Protein 3HOI (pdb70)

Secondary structure (DSSP, 8-state):
---SEEEPPPP---S----HHHH--------SSPPPHHHHHHHHHHHH-EEETTTTEESS-------EEEEEEETTEEEEEETTTTEEEEEEES--HHHHHTT-GGGGGSSEEEEEEE-GGGTS-TT-HHHH----HHHHHHHHHHHHHHHTEEE------HHHHHHHHT--TT---EEEEE--

CATH classification: 3.40.109.10

Nearest PDB structures (foldseek):
  3hoi-assembly1_A-2  TM=9.989E-01  e=9.980E-34  Bacteroides fragilis NCTC 9343
  8cqs-assembly1_A  TM=9.884E-01  e=1.775E-28  Bacteroides thetaiotaomicron
  3hj9-assembly1_B  TM=9.234E-01  e=5.472E-17  Cupriavidus pinatubonensis JMP134
  7ly5-assembly1_B-2  TM=7.329E-01  e=4.120E-08  Thermoactinomyces vulgaris
  4eo3-assembly1_B  TM=7.570E-01  e=9.649E-07  Thermotoga maritima

InterPro domains:
  IPR000415 Nitroreductase-like [G3DSA:3.40.109.10] (19-210)
  IPR000415 Nitroreductase-like [SSF55469] (38-210)
  IPR029479 Nitroreductase [PF00881] (42-209)
  IPR052544 Bacteriocin Processing Enzyme [PTHR43745] (22-208)

Sequence (184 aa):
GAERRTIQLLPKKPDDNNRAGLLLKALSERHSTREYASKALSNTDLSDLLWAANGINRSSEGKRTAPSANRQDIDIYVVLPQGTYLYDAKGHHKLNLISSEGDHRSSAVAGGQAFVNNAPVSLVLVSDDLSSKLGDAKSNHVQLLGADAGIVSQNISLFCSAARRLATVPRASDLVRLLKKAALKLKDTQPNHPVGYFKK

Foldseek 3Di:
DDDQKAQADDADVDDFDLCLVVQQDADLAFDQDDDDSNLVLNLVQLLWAQPDVVVSHTNQPDCSLSFKWKWKFAQQAIWTQDRNRSMTGGQGGGGLQCLVCPPNPSSVSFRMKIKIKGQLVSQPPLVDPVSVVSCSSVRSVVSNSSSCSRVQKHKHDDDHNVVSVCVRRVDDPSMTTIRIHHDD

Radius of gyration: 15.46 Å; Cα contacts (8 Å, |Δi|>4): 427; chains: 1; bounding box: 36×35×36 Å

B-factor: mean 25.52, std 10.0, range [10.95, 84.0]

Organism: Bacteroides fragilis (strain ATCC 25285 / DSM 2151 / CCUG 4856 / JCM 11019 / LMG 10263 / NCTC 9343 / Onslow / VPI 2553 / EN-2) (NCBI:txid272559)

Structure (mmCIF, N/CA/C/O backbone):
data_3HOI
#
_entry.id   3HOI
#
_cell.length_a   48.873
_cell.length_b   48.873
_cell.length_c   295.194
_cell.angle_alpha   90.000
_cell.angle_beta   90.000
_cell.angle_gamma   120.000
#
_symmetry.space_group_name_H-M   'P 61 2 2'
#
loop_
_entity.id
_entity.type
_entity.pdbx_description
1 polymer 'FMN-dependent nitroreductase BF3017'
2 non-polymer 'FLAVIN MONONUCLEOTIDE'
3 non-polymer 'UNKNOWN LIGAND'
4 non-polymer 'SULFATE ION'
5 non-polymer 'CITRATE ANION'
6 non-polymer DI(HYDROXYETHYL)ETHER
7 water water
#
loop_
_atom_site.group_PDB
_atom_site.id
_atom_site.type_symbol
_atom_site.label_atom_id
_atom_site.label_alt_id
_atom_site.label_comp_id
_atom_site.label_asym_id
_atom_site.label_entity_id
_atom_site.label_seq_id
_atom_site.pdbx_PDB_ins_code
_atom_site.Cartn_x
_atom_site.Cartn_y
_atom_site.Cartn_z
_atom_site.occupancy
_atom_site.B_iso_or_equiv
_atom_site.auth_seq_id
_atom_site.auth_comp_id
_atom_site.auth_asym_id
_atom_site.auth_atom_id
_atom_site.pdbx_PDB_model_num
ATOM 1 N N . GLY A 1 1 ? -9.983 27.279 7.175 1.00 24.79 0 GLY A N 1
ATOM 2 C CA . GLY A 1 1 ? -11.091 26.819 6.280 1.00 22.92 0 GLY A CA 1
ATOM 3 C C . GLY A 1 1 ? -10.539 26.327 4.947 1.00 23.38 0 GLY A C 1
ATOM 4 O O . GLY A 1 1 ? -9.334 26.191 4.803 1.00 21.70 0 GLY A O 1
ATOM 5 N N . ALA A 1 2 ? -11.415 26.167 3.963 1.00 20.16 20 ALA A N 1
ATOM 6 C CA . ALA A 1 2 ? -11.077 25.617 2.672 1.00 19.07 20 ALA A CA 1
ATOM 7 C C . ALA A 1 2 ? -10.128 26.546 1.911 1.00 18.75 20 ALA A C 1
ATOM 8 O O . ALA A 1 2 ? -10.319 27.749 1.872 1.00 20.11 20 ALA A O 1
ATOM 10 N N . GLU A 1 3 ? -9.104 25.963 1.260 1.00 19.94 21 GLU A N 1
ATOM 11 C CA . GLU A 1 3 ? -8.254 26.705 0.314 1.00 21.52 21 GLU A CA 1
ATOM 12 C C . GLU A 1 3 ? -9.091 27.405 -0.727 1.00 20.10 21 GLU A C 1
ATOM 13 O O . GLU A 1 3 ? -10.015 26.804 -1.285 1.00 18.33 21 GLU A O 1
ATOM 19 N N A ARG A 1 4 ? -8.764 28.651 -1.035 0.50 19.82 22 ARG A N 1
ATOM 20 N N B ARG A 1 4 ? -8.796 28.670 -1.017 0.50 20.55 22 ARG A N 1
ATOM 21 C CA A ARG A 1 4 ? -9.516 29.352 -2.063 0.50 21.48 22 ARG A CA 1
ATOM 22 C CA B ARG A 1 4 ? -9.517 29.359 -2.097 0.50 23.16 22 ARG A CA 1
ATOM 23 C C A ARG A 1 4 ? -9.124 28.882 -3.478 0.50 20.51 22 ARG A C 1
ATOM 24 C C B ARG A 1 4 ? -9.176 28.767 -3.461 0.50 21.06 22 ARG A C 1
ATOM 25 O O A ARG A 1 4 ? -9.858 29.112 -4.415 0.50 21.49 22 ARG A O 1
ATOM 26 O O B ARG A 1 4 ? -9.996 28.806 -4.355 0.50 22.05 22 ARG A O 1
ATOM 41 N N . THR A 1 5 ? -7.956 28.264 -3.616 1.00 21.03 23 THR A N 1
ATOM 42 C CA . THR A 1 5 ? -7.554 27.638 -4.876 1.00 19.23 23 THR A CA 1
ATOM 43 C C . THR A 1 5 ? -6.798 26.368 -4.572 1.00 18.88 23 THR A C 1
ATOM 44 O O . THR A 1 5 ? -5.817 26.408 -3.850 1.00 21.84 23 THR A O 1
ATOM 48 N N . ILE A 1 6 ? -7.239 25.263 -5.123 1.00 20.81 24 ILE A N 1
ATOM 49 C CA . ILE A 1 6 ? -6.488 24.040 -5.126 1.00 18.84 24 ILE A CA 1
ATOM 50 C C . ILE A 1 6 ? -5.740 23.975 -6.448 1.00 19.14 24 ILE A C 1
ATOM 51 O O . ILE A 1 6 ? -6.357 23.965 -7.517 1.00 21.98 24 ILE A O 1
ATOM 56 N N . GLN A 1 7 ? -4.428 24.008 -6.373 1.00 20.82 25 GLN A N 1
ATOM 57 C CA . GLN A 1 7 ? -3.572 23.842 -7.534 1.00 19.13 25 GLN A CA 1
ATOM 58 C C . GLN A 1 7 ? -3.369 22.364 -7.765 1.00 21.04 25 GLN A C 1
ATOM 59 O O . GLN A 1 7 ? -2.822 21.666 -6.926 1.00 24.92 25 GLN A O 1
ATOM 65 N N A LEU A 1 8 ? -3.803 21.864 -8.900 0.50 22.02 26 LEU A N 1
ATOM 66 N N B LEU A 1 8 ? -3.765 21.918 -8.946 0.50 22.05 26 LEU A N 1
ATOM 67 C CA A LEU A 1 8 ? -3.658 20.457 -9.158 0.50 22.78 26 LEU A CA 1
ATOM 68 C CA B LEU A 1 8 ? -3.689 20.530 -9.336 0.50 22.97 26 LEU A CA 1
ATOM 69 C C A LEU A 1 8 ? -2.406 20.266 -9.983 0.50 23.63 26 LEU A C 1
ATOM 70 C C B LEU A 1 8 ? -2.352 20.298 -9.998 0.50 23.67 26 LEU A C 1
ATOM 71 O O A LEU A 1 8 ? -1.956 21.196 -10.671 0.50 24.02 26 LEU A O 1
ATOM 72 O O B LEU A 1 8 ? -1.794 21.232 -10.593 0.50 23.67 26 LEU A O 1
ATOM 81 N N . PRO A 1 9 ? -1.833 19.055 -9.934 1.00 23.74 27 PRO A N 1
ATOM 82 C CA . PRO A 1 9 ? -0.650 18.780 -10.721 1.00 20.72 27 PRO A CA 1
ATOM 83 C C . PRO A 1 9 ? -0.973 18.784 -12.212 1.00 21.35 27 PRO A C 1
ATOM 84 O O . PRO A 1 9 ? -2.123 18.691 -12.601 1.00 22.89 27 PRO A O 1
ATOM 88 N N A LYS A 1 10 ? 0.044 18.939 -13.037 0.50 20.91 28 LYS A N 1
ATOM 89 N N B LYS A 1 10 ? 0.059 18.907 -13.027 0.50 21.55 28 LYS A N 1
ATOM 90 C CA A LYS A 1 10 ? -0.155 18.895 -14.484 0.50 23.86 28 LYS A CA 1
ATOM 91 C CA B LYS A 1 10 ? -0.068 18.843 -14.489 0.50 25.05 28 LYS A CA 1
ATOM 92 C C A LYS A 1 10 ? -0.693 17.520 -14.858 0.50 22.88 28 LYS A C 1
ATOM 93 C C B LYS A 1 10 ? -0.679 17.488 -14.863 0.50 23.70 28 LYS A C 1
ATOM 94 O O A LYS A 1 10 ? -0.202 16.516 -14.374 0.50 22.73 28 LYS A O 1
ATOM 95 O O B LYS A 1 10 ? -0.228 16.466 -14.376 0.50 23.74 28 LYS A O 1
ATOM 100 N N . PRO A 1 11 ? -1.734 17.472 -15.689 1.00 26.07 29 PRO A N 1
ATOM 101 C CA . PRO A 1 11 ? -2.299 16.182 -16.037 1.00 25.59 29 PRO A CA 1
ATOM 102 C C . PRO A 1 11 ? -1.322 15.378 -16.861 1.00 24.48 29 PRO A C 1
ATOM 103 O O . PRO A 1 11 ? -0.529 15.949 -17.611 1.00 28.59 29 PRO A O 1
ATOM 107 N N A ASP A 1 12 ? -1.297 14.063 -16.661 0.50 23.55 30 ASP A N 1
ATOM 108 N N B ASP A 1 12 ? -1.343 14.063 -16.663 0.5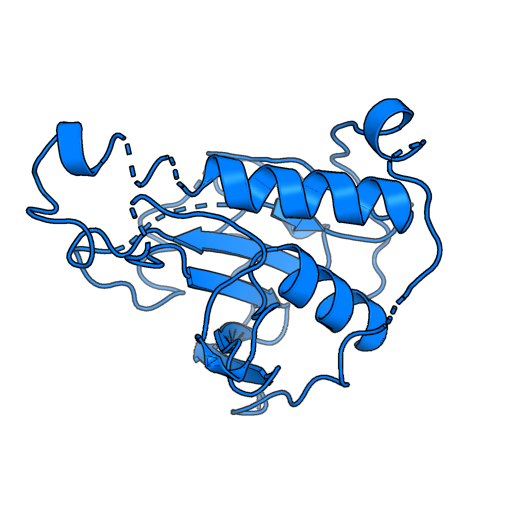0 22.33 30 ASP A N 1
ATOM 109 C CA A ASP A 1 12 ? -0.393 13.180 -17.389 0.50 24.11 30 ASP A CA 1
ATOM 110 C CA B ASP A 1 12 ? -0.440 13.076 -17.257 0.50 21.60 30 ASP A CA 1
ATOM 111 C C A ASP A 1 12 ? -1.078 12.664 -18.640 0.50 27.18 30 ASP A C 1
ATOM 112 C C B ASP A 1 12 ? -1.002 12.709 -18.635 0.50 24.49 30 ASP A C 1
ATOM 113 O O A ASP A 1 12 ? -1.626 11.540 -18.664 0.50 26.23 30 ASP A O 1
ATOM 114 O O B ASP A 1 12 ? -2.154 12.248 -18.728 0.50 21.76 30 ASP A O 1
ATOM 139 N N A ASN A 1 14 ? -0.371 11.219 -21.049 0.50 24.87 32 ASN A N 1
ATOM 140 N N B ASN A 1 14 ? 0.623 10.739 -20.779 0.50 22.57 32 ASN A N 1
ATOM 141 C CA A ASN A 1 14 ? 0.155 9.923 -21.564 0.50 24.61 32 ASN A CA 1
ATOM 142 C CA B ASN A 1 14 ? 1.043 9.438 -21.098 0.50 26.17 32 ASN A CA 1
ATOM 143 C C A ASN A 1 14 ? -0.012 8.657 -20.625 0.50 25.47 32 ASN A C 1
ATOM 144 C C B ASN A 1 14 ? 0.340 8.457 -20.175 0.50 26.34 32 ASN A C 1
ATOM 145 O O A ASN A 1 14 ? 0.555 7.605 -20.861 0.50 24.82 32 ASN A O 1
ATOM 146 O O B ASN A 1 14 ? 0.860 7.361 -19.960 0.50 23.59 32 ASN A O 1
ATOM 155 N N . ARG A 1 15 ? -0.807 8.816 -19.575 1.00 26.98 33 ARG A N 1
ATOM 156 C CA . ARG A 1 15 ? -1.325 7.825 -18.620 1.00 25.79 33 ARG A CA 1
ATOM 157 C C . ARG A 1 15 ? -1.748 6.530 -19.308 1.00 25.06 33 ARG A C 1
ATOM 158 O O . ARG A 1 15 ? -2.411 6.553 -20.332 1.00 24.35 33 ARG A O 1
ATOM 166 N N . ALA A 1 16 ? -1.389 5.411 -18.707 1.00 24.85 34 ALA A N 1
ATOM 167 C CA . ALA A 1 16 ? -1.734 4.109 -19.239 1.00 26.72 34 ALA A CA 1
ATOM 168 C C . ALA A 1 16 ? -3.265 3.881 -19.269 1.00 23.64 34 ALA A C 1
ATOM 169 O O . ALA A 1 16 ? -4.029 4.452 -18.469 1.00 22.63 34 ALA A O 1
ATOM 171 N N . GLY A 1 17 ? -3.687 3.002 -20.177 1.00 21.86 35 GLY A N 1
ATOM 172 C CA . GLY A 1 17 ? -5.101 2.662 -20.277 1.00 21.68 35 GLY A CA 1
ATOM 173 C C . GLY A 1 17 ? -5.544 2.686 -21.712 1.00 20.94 35 GLY A C 1
ATOM 174 O O . GLY A 1 17 ? -5.665 3.736 -22.287 1.00 23.02 35 GLY A O 1
ATOM 175 N N A LEU A 1 18 ? -5.818 1.502 -22.260 0.50 20.49 36 LEU A N 1
ATOM 176 N N B LEU A 1 18 ? -5.798 1.521 -22.296 0.50 21.71 36 LEU A N 1
ATOM 177 C CA A LEU A 1 18 ? -6.339 1.338 -23.631 0.50 19.58 36 LEU A CA 1
ATOM 178 C CA B LEU A 1 18 ? -6.240 1.469 -23.697 0.50 21.15 36 LEU A CA 1
ATOM 179 C C A LEU A 1 18 ? -7.777 1.880 -23.742 0.50 18.33 36 LEU A C 1
ATOM 180 C C B LEU A 1 18 ? -7.747 1.749 -23.832 0.50 19.95 36 LEU A C 1
ATOM 181 O O A LEU A 1 18 ? -8.584 1.750 -22.837 0.50 18.44 36 LEU A O 1
ATOM 182 O O B LEU A 1 18 ? -8.566 1.242 -23.075 0.50 19.60 36 LEU A O 1
ATOM 191 N N . LEU A 1 19 ? -8.096 2.532 -24.852 1.00 18.67 37 LEU A N 1
ATOM 192 C CA . LEU A 1 19 ? -9.475 2.979 -25.050 1.00 19.28 37 LEU A CA 1
ATOM 193 C C . LEU A 1 19 ? -10.385 1.816 -25.234 1.00 17.83 37 LEU A C 1
ATOM 194 O O . LEU A 1 19 ? -11.458 1.777 -24.637 1.00 17.42 37 LEU A O 1
ATOM 207 N N . LYS A 1 21 ? -10.226 -1.218 -24.134 1.00 19.14 39 LYS A N 1
ATOM 208 C CA . LYS A 1 21 ? -10.502 -1.872 -22.877 1.00 21.63 39 LYS A CA 1
ATOM 209 C C . LYS A 1 21 ? -11.394 -1.000 -21.975 1.00 21.33 39 LYS A C 1
ATOM 210 O O . LYS A 1 21 ? -12.219 -1.514 -21.246 1.00 20.02 39 LYS A O 1
ATOM 216 N N . ALA A 1 22 ? -11.177 0.318 -22.007 1.00 18.54 40 ALA A N 1
ATOM 217 C CA . ALA A 1 22 ? -12.023 1.279 -21.265 1.00 19.43 40 ALA A CA 1
ATOM 218 C C . ALA A 1 22 ? -13.475 1.154 -21.710 1.00 19.36 40 ALA A C 1
ATOM 219 O O . ALA A 1 22 ? -14.386 1.143 -20.886 1.00 20.35 40 ALA A O 1
ATOM 221 N N . LEU A 1 23 ? -13.689 1.053 -23.018 1.00 18.11 41 LEU A N 1
ATOM 222 C CA . LEU A 1 23 ? -15.024 0.822 -23.545 1.00 18.39 41 LEU A CA 1
ATOM 223 C C . LEU A 1 23 ? -15.585 -0.508 -23.058 1.00 17.75 41 LEU A C 1
ATOM 224 O O . LEU A 1 23 ? -16.760 -0.592 -22.673 1.00 19.89 41 LEU A O 1
ATOM 229 N N . SER A 1 24 ? -14.792 -1.562 -23.098 1.00 19.10 42 SER A N 1
ATOM 230 C CA . SER A 1 24 ? -15.277 -2.860 -22.645 1.00 19.71 42 SER A CA 1
ATOM 231 C C . SER A 1 24 ? -15.728 -2.883 -21.214 1.00 19.62 42 SER A C 1
ATOM 232 O O . SER A 1 24 ? -16.714 -3.545 -20.880 1.00 20.27 42 SER A O 1
ATOM 235 N N . GLU A 1 25 ? -15.035 -2.119 -20.380 1.00 19.78 43 GLU A N 1
ATOM 236 C CA . GLU A 1 25 ? -15.239 -2.152 -18.935 1.00 18.60 43 GLU A CA 1
ATOM 237 C C . GLU A 1 25 ? -16.067 -1.012 -18.415 1.00 20.52 43 GLU A C 1
ATOM 238 O O . GLU A 1 25 ? -16.297 -0.877 -17.204 1.00 20.33 43 GLU A O 1
ATOM 244 N N . ARG A 1 26 ? -16.542 -0.192 -19.330 1.00 18.77 44 ARG A N 1
ATOM 245 C CA . ARG A 1 26 ? -17.372 0.960 -19.005 1.00 19.79 44 ARG A CA 1
ATOM 246 C C . ARG A 1 26 ? -18.705 0.470 -18.407 1.00 19.41 44 ARG A C 1
ATOM 247 O O . ARG A 1 26 ? -19.409 -0.353 -19.006 1.00 20.23 44 ARG A O 1
ATOM 255 N N . HIS A 1 27 ? -19.037 0.928 -17.200 1.00 19.11 45 HIS A N 1
ATOM 256 C CA . HIS A 1 27 ? -20.255 0.551 -16.509 1.00 17.68 45 HIS A CA 1
ATOM 257 C C . HIS A 1 27 ? -20.549 1.480 -15.359 1.00 19.78 45 HIS A C 1
ATOM 258 O O . HIS A 1 27 ? -19.642 2.179 -14.909 1.00 19.75 45 HIS A O 1
ATOM 265 N N . SER A 1 28 ? -21.790 1.483 -14.872 1.00 18.68 46 SER A N 1
ATOM 266 C CA . SER A 1 28 ? -22.159 2.327 -13.747 1.00 18.37 46 SER A CA 1
ATOM 267 C C . SER A 1 28 ? -21.905 1.613 -12.447 1.00 18.60 46 SER A C 1
ATOM 268 O O . SER A 1 28 ? -22.261 0.425 -12.290 1.00 19.52 46 SER A O 1
ATOM 271 N N . THR A 1 29 ? -21.359 2.335 -11.478 1.00 18.57 47 THR A N 1
ATOM 272 C CA . THR A 1 29 ? -21.121 1.812 -10.126 1.00 17.73 47 THR A CA 1
ATOM 273 C C . THR A 1 29 ? -21.645 2.800 -9.113 1.00 17.93 47 THR A C 1
ATOM 274 O O . THR A 1 29 ? -21.364 3.994 -9.237 1.00 18.63 47 THR A O 1
ATOM 278 N N . ARG A 1 30 ? -22.400 2.288 -8.113 1.00 18.48 48 ARG A N 1
ATOM 279 C CA . ARG A 1 30 ? -23.081 3.117 -7.118 1.00 20.47 48 ARG A CA 1
ATOM 280 C C . ARG A 1 30 ? -22.595 2.853 -5.691 1.00 20.32 48 ARG A C 1
ATOM 281 O O . ARG A 1 30 ? -23.318 3.116 -4.740 1.00 22.78 48 ARG A O 1
ATOM 289 N N . GLU A 1 31 ? -21.374 2.362 -5.551 1.00 21.26 49 GLU A N 1
ATOM 290 C CA . GLU A 1 31 ? -20.696 2.079 -4.272 1.00 21.73 49 GLU A CA 1
ATOM 291 C C . GLU A 1 31 ? -19.245 2.475 -4.465 1.00 18.50 49 GLU A C 1
ATOM 292 O O . GLU A 1 31 ? -18.759 2.384 -5.589 1.00 18.53 49 GLU A O 1
ATOM 298 N N . TYR A 1 32 ? -18.573 2.953 -3.398 1.00 18.76 50 TYR A N 1
ATOM 299 C CA . TYR A 1 32 ? -17.268 3.624 -3.519 1.00 19.07 50 TYR A CA 1
ATOM 300 C C . TYR A 1 32 ? -16.466 3.299 -2.285 1.00 20.74 50 TYR A C 1
ATOM 301 O O . TYR A 1 32 ? -17.022 3.198 -1.178 1.00 19.57 50 TYR A O 1
ATOM 310 N N . ALA A 1 33 ? -15.168 3.175 -2.480 1.00 18.57 51 ALA A N 1
ATOM 311 C CA . ALA A 1 33 ? -14.226 3.246 -1.370 1.00 19.15 51 ALA A CA 1
ATOM 312 C C . ALA A 1 33 ? -14.387 4.609 -0.668 1.00 18.69 51 ALA A C 1
ATOM 313 O O . ALA A 1 33 ? -14.808 5.568 -1.299 1.00 21.39 51 ALA A O 1
ATOM 315 N N . SER A 1 34 ? -14.010 4.683 0.590 1.00 18.23 52 SER A N 1
ATOM 316 C CA . SER A 1 34 ? -14.179 5.944 1.328 1.00 22.31 52 SER A CA 1
ATOM 317 C C . SER A 1 34 ? -13.043 6.918 1.029 1.00 24.37 52 SER A C 1
ATOM 318 O O . SER A 1 34 ? -13.253 8.127 1.091 1.00 24.98 52 SER A O 1
ATOM 321 N N . LYS A 1 35 ? -11.872 6.419 0.664 1.00 20.04 53 LYS A N 1
ATOM 322 C CA . LYS A 1 35 ? -10.727 7.331 0.569 1.00 22.10 53 LYS A CA 1
ATOM 323 C C . LYS A 1 35 ? -10.833 8.359 -0.578 1.00 20.78 53 LYS A C 1
ATOM 324 O O . LYS A 1 35 ? -11.385 8.078 -1.660 1.00 18.76 53 LYS A O 1
ATOM 330 N N . ALA A 1 36 ? -10.259 9.527 -0.315 1.00 19.63 54 ALA A N 1
ATOM 331 C CA . ALA A 1 36 ? -10.263 10.638 -1.293 1.00 18.91 54 ALA A CA 1
ATOM 332 C C . ALA A 1 36 ? -9.470 10.229 -2.557 1.00 20.71 54 ALA A C 1
ATOM 333 O O . ALA A 1 36 ? -8.532 9.478 -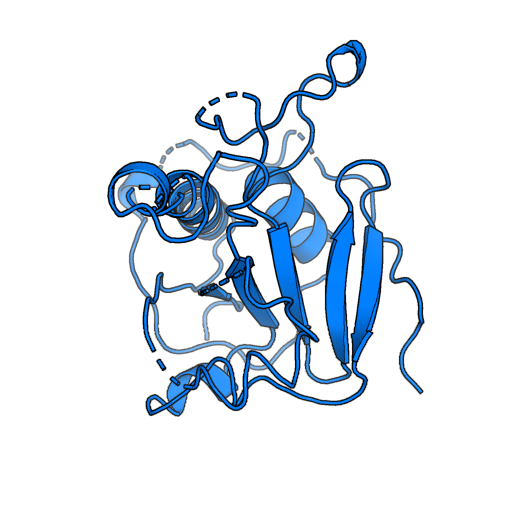2.463 1.00 19.18 54 ALA A O 1
ATOM 335 N N . LEU A 1 37 ? -9.841 10.723 -3.713 1.00 20.69 55 LEU A N 1
ATOM 336 C CA . LEU A 1 37 ? -9.002 10.552 -4.891 1.00 20.58 55 LEU A CA 1
ATOM 337 C C . LEU A 1 37 ? -7.679 11.256 -4.680 1.00 21.09 55 LEU A C 1
ATOM 338 O O . LEU A 1 37 ? -7.630 12.327 -4.047 1.00 22.28 55 LEU A O 1
ATOM 343 N N . SER A 1 38 ? -6.588 10.684 -5.177 1.00 18.79 56 SER A N 1
ATOM 344 C CA . SER A 1 38 ? -5.300 11.385 -5.160 1.00 19.25 56 SER A CA 1
ATOM 345 C C . SER A 1 38 ? -5.458 12.663 -6.020 1.00 20.80 56 SER A C 1
ATOM 346 O O . SER A 1 38 ? -6.348 12.758 -6.900 1.00 19.87 56 SER A O 1
ATOM 349 N N . ASN A 1 39 ? -4.593 13.642 -5.784 1.00 20.36 57 ASN A N 1
ATOM 350 C CA . ASN A 1 39 ? -4.665 14.836 -6.623 1.00 22.52 57 ASN A CA 1
ATOM 351 C C . ASN A 1 39 ? -4.261 14.561 -8.053 1.00 19.46 57 ASN A C 1
ATOM 352 O O . ASN A 1 39 ? -4.807 15.149 -8.962 1.00 22.33 57 ASN A O 1
ATOM 357 N N . THR A 1 40 ? -3.430 13.565 -8.232 1.00 19.74 58 THR A N 1
ATOM 358 C CA . THR A 1 40 ? -3.039 13.095 -9.581 1.00 19.88 58 THR A CA 1
ATOM 359 C C . THR A 1 40 ? -4.249 12.546 -10.295 1.00 18.59 58 THR A C 1
ATOM 360 O O . THR A 1 40 ? -4.504 12.865 -11.453 1.00 18.76 58 THR A O 1
ATOM 364 N N . ASP A 1 41 ? -5.025 11.725 -9.607 1.00 18.89 59 ASP A N 1
ATOM 365 C CA . ASP A 1 41 ? -6.193 11.148 -10.241 1.00 18.72 59 ASP A CA 1
ATOM 366 C C . ASP A 1 41 ? -7.277 12.177 -10.522 1.00 18.80 59 ASP A C 1
ATOM 367 O O . ASP A 1 41 ? -7.862 12.166 -11.594 1.00 19.36 59 ASP A O 1
ATOM 372 N N . LEU A 1 42 ? -7.484 13.100 -9.588 1.00 18.89 60 LEU A N 1
ATOM 373 C CA . LEU A 1 42 ? -8.477 14.154 -9.780 1.00 19.55 60 LEU A CA 1
ATOM 374 C C . LEU A 1 42 ? -8.056 15.079 -10.961 1.00 17.81 60 LEU A C 1
ATOM 375 O O . LEU A 1 42 ? -8.890 15.472 -11.772 1.00 20.80 60 LEU A O 1
ATOM 380 N N . SER A 1 43 ? -6.762 15.385 -11.053 1.00 18.24 61 SER A N 1
ATOM 381 C CA . SER A 1 43 ? -6.275 16.212 -12.130 1.00 19.69 61 SER A CA 1
ATOM 382 C C . SER A 1 43 ? -6.489 15.584 -13.476 1.00 17.88 61 SER A C 1
ATOM 383 O O . SER A 1 43 ? -6.968 16.218 -14.417 1.00 20.09 61 SER A O 1
ATOM 386 N N . ASP A 1 44 ? -6.077 14.343 -13.584 1.00 19.55 62 ASP A N 1
ATOM 387 C CA . ASP A 1 44 ? -6.181 13.611 -14.846 1.00 19.07 62 ASP A CA 1
ATOM 388 C C . ASP A 1 44 ? -7.655 13.450 -15.230 1.00 18.71 62 ASP A C 1
ATOM 389 O O . ASP A 1 44 ? -8.002 13.618 -16.415 1.00 20.52 62 ASP A O 1
ATOM 394 N N . LEU A 1 45 ? -8.522 13.169 -14.240 1.00 19.07 63 LEU A N 1
ATOM 395 C CA . LEU A 1 45 ? -9.952 13.068 -14.466 1.00 18.46 63 LEU A CA 1
ATOM 396 C C . LEU A 1 45 ? -10.565 14.347 -15.068 1.00 19.87 63 LEU A C 1
ATOM 397 O O . LEU A 1 45 ? -11.289 14.298 -16.055 1.00 18.94 63 LEU A O 1
ATOM 402 N N . LEU A 1 46 ? -10.247 15.491 -14.467 1.00 18.60 64 LEU A N 1
ATOM 403 C CA . LEU A 1 46 ? -10.777 16.795 -14.906 1.00 18.95 64 LEU A CA 1
ATOM 404 C C . LEU A 1 46 ? -10.275 17.177 -16.293 1.00 19.16 64 LEU A C 1
ATOM 405 O O . LEU A 1 46 ? -11.037 17.633 -17.107 1.00 19.18 64 LEU A O 1
ATOM 410 N N . TRP A 1 47 ? -9.015 16.915 -16.569 1.00 19.08 65 TRP A N 1
ATOM 411 C CA . TRP A 1 47 ? -8.447 17.202 -17.904 1.00 20.44 65 TRP A CA 1
ATOM 412 C C . TRP A 1 47 ? -9.148 16.307 -18.903 1.00 18.53 65 TRP A C 1
ATOM 413 O O . TRP A 1 47 ? -9.476 16.726 -19.991 1.00 19.35 65 TRP A O 1
ATOM 424 N N . ALA A 1 48 ? -9.296 15.036 -18.593 1.00 17.90 66 ALA A N 1
ATOM 425 C CA . ALA A 1 48 ? -10.043 14.137 -19.518 1.00 18.50 66 ALA A CA 1
ATOM 426 C C . ALA A 1 48 ? -11.440 14.637 -19.791 1.00 17.94 66 ALA A C 1
ATOM 427 O O . ALA A 1 48 ? -11.897 14.696 -20.927 1.00 17.58 66 ALA A O 1
ATOM 429 N N . ALA A 1 49 ? -12.117 15.060 -18.729 1.00 18.94 67 ALA A N 1
ATOM 430 C CA . ALA A 1 49 ? -13.478 15.518 -18.814 1.00 18.64 67 ALA A CA 1
ATOM 431 C C . ALA A 1 49 ? -13.628 16.704 -19.804 1.00 19.48 67 ALA A C 1
ATOM 432 O O . ALA A 1 49 ? -14.481 16.688 -20.712 1.00 21.36 67 ALA A O 1
ATOM 434 N N . ASN A 1 50 ? -12.807 17.732 -19.609 1.00 18.34 68 ASN A N 1
ATOM 435 C CA . ASN A 1 50 ? -12.969 18.939 -20.418 1.00 18.60 68 ASN A CA 1
ATOM 436 C C . ASN A 1 50 ? -11.735 19.858 -20.357 1.00 20.84 68 ASN A C 1
ATOM 437 O O . ASN A 1 50 ? -11.837 21.098 -20.296 1.00 22.59 68 ASN A O 1
ATOM 442 N N . GLY A 1 51 ? -10.571 19.238 -20.389 1.00 19.72 69 GLY A N 1
ATOM 443 C CA . GLY A 1 51 ? -9.346 19.972 -20.370 1.00 19.21 69 GLY A CA 1
ATOM 444 C C . GLY A 1 51 ? -9.043 20.599 -21.710 1.00 19.94 69 GLY A C 1
ATOM 445 O O . GLY A 1 51 ? -9.648 20.260 -22.718 1.00 20.26 69 GLY A O 1
ATOM 446 N N . ILE A 1 52 ? -8.052 21.468 -21.713 1.00 17.43 70 ILE A N 1
ATOM 447 C CA . ILE A 1 52 ? -7.510 22.052 -22.958 1.00 19.20 70 ILE A CA 1
ATOM 448 C C . ILE A 1 52 ? -6.508 21.066 -23.560 1.00 19.96 70 ILE A C 1
ATOM 449 O O . ILE A 1 52 ? -5.518 20.691 -22.921 1.00 19.99 70 ILE A O 1
ATOM 454 N N . ASN A 1 53 ? -6.815 20.572 -24.769 1.00 19.61 71 ASN A N 1
ATOM 455 C CA . ASN A 1 53 ? -5.914 19.682 -25.468 1.00 20.02 71 ASN A CA 1
ATOM 456 C C . ASN A 1 53 ? -5.116 20.327 -26.608 1.00 19.55 71 ASN A C 1
ATOM 457 O O . ASN A 1 53 ? -4.183 19.692 -27.130 1.00 21.79 71 ASN A O 1
ATOM 462 N N . ARG A 1 54 ? -5.458 21.563 -26.938 1.00 20.43 72 ARG A N 1
ATOM 463 C CA . ARG A 1 54 ? -4.740 22.351 -27.946 1.00 20.78 72 ARG A CA 1
ATOM 464 C C . ARG A 1 54 ? -4.535 23.753 -27.377 1.00 20.99 72 ARG A C 1
ATOM 465 O O . ARG A 1 54 ? -5.408 24.592 -27.472 1.00 21.51 72 ARG A O 1
ATOM 473 N N . SER A 1 55 ? -3.393 23.974 -26.764 1.00 22.94 73 SER A N 1
ATOM 474 C CA . SER A 1 55 ? -3.161 25.210 -26.006 1.00 26.40 73 SER A CA 1
ATOM 475 C C . SER A 1 55 ? -3.237 26.471 -26.824 1.00 26.28 73 SER A C 1
ATOM 476 O O . SER A 1 55 ? -3.828 27.472 -26.370 1.00 26.24 73 SER A O 1
ATOM 479 N N . SER A 1 56 ? -2.608 26.453 -27.985 1.00 24.65 74 SER A N 1
ATOM 480 C CA . SER A 1 56 ? -2.599 27.663 -28.768 1.00 28.20 74 SER A CA 1
ATOM 481 C C . SER A 1 56 ? -4.001 28.068 -29.190 1.00 30.93 74 SER A C 1
ATOM 482 O O . SER A 1 56 ? -4.266 29.246 -29.214 1.00 32.81 74 SER A O 1
ATOM 485 N N . GLU A 1 57 ? -4.915 27.110 -29.440 1.00 26.94 75 GLU A N 1
ATOM 486 C CA . GLU A 1 57 ? -6.295 27.409 -29.863 1.00 29.87 75 GLU A CA 1
ATOM 487 C C . GLU A 1 57 ? -7.287 27.515 -28.702 1.00 25.48 75 GLU A C 1
ATOM 488 O O . GLU A 1 57 ? -8.428 27.941 -28.888 1.00 30.55 75 GLU A O 1
ATOM 494 N N . GLY A 1 58 ? -6.898 27.046 -27.525 1.00 23.16 76 GLY A N 1
ATOM 495 C CA . GLY A 1 58 ? -7.775 26.992 -26.365 1.00 22.73 76 GLY A CA 1
ATOM 496 C C . GLY A 1 58 ? -8.900 25.971 -26.523 1.00 22.56 76 GLY A C 1
ATOM 497 O O . GLY A 1 58 ? -9.924 26.042 -25.801 1.00 24.98 76 GLY A O 1
ATOM 498 N N . LYS A 1 59 ? -8.711 24.965 -27.379 1.00 20.20 77 LYS A N 1
ATOM 499 C CA . LYS A 1 59 ? -9.764 24.006 -27.599 1.00 19.39 77 LYS A CA 1
ATOM 500 C C . LYS A 1 59 ? -9.582 22.816 -26.675 1.00 18.14 77 LYS A C 1
ATOM 501 O O . LYS A 1 59 ? -8.548 22.646 -26.044 1.00 18.71 77 LYS A O 1
ATOM 507 N N . ARG A 1 60 ? -10.658 22.047 -26.555 1.00 18.91 78 ARG A N 1
ATOM 508 C CA . ARG A 1 60 ? -10.876 21.114 -25.442 1.00 19.92 78 ARG A CA 1
ATOM 509 C C . ARG A 1 60 ? -10.967 19.633 -25.847 1.00 18.80 78 ARG A C 1
ATOM 510 O O . ARG A 1 60 ? -11.227 19.274 -26.991 1.00 17.89 78 ARG A O 1
ATOM 518 N N . THR A 1 61 ? -10.865 18.796 -24.840 1.00 18.29 79 TH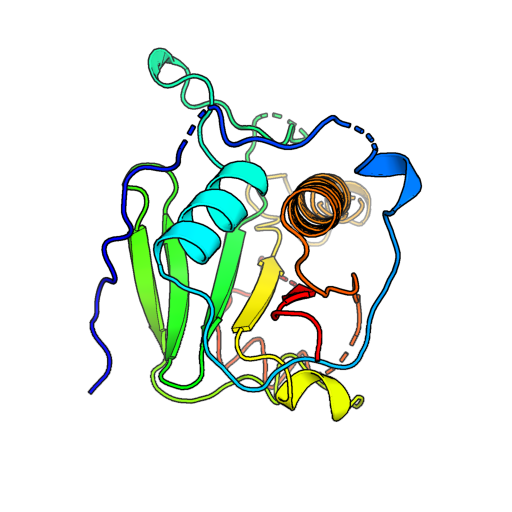R A N 1
ATOM 519 C CA . THR A 1 61 ? -11.084 17.350 -25.048 1.00 18.57 79 THR A CA 1
ATOM 520 C C . THR A 1 61 ? -12.496 17.040 -25.459 1.00 21.23 79 THR A C 1
ATOM 521 O O . THR A 1 61 ? -12.713 16.096 -26.197 1.00 21.35 79 THR A O 1
ATOM 525 N N . ALA A 1 62 ? -13.436 17.832 -24.963 1.00 19.36 80 ALA A N 1
ATOM 526 C CA . ALA A 1 62 ? -14.858 17.690 -25.283 1.00 17.71 80 ALA A CA 1
ATOM 527 C C . ALA A 1 62 ? -15.219 18.680 -26.351 1.00 19.69 80 ALA A C 1
ATOM 528 O O . ALA A 1 62 ? -15.079 19.865 -26.097 1.00 20.01 80 ALA A O 1
ATOM 530 N N . PRO A 1 63 ? -15.776 18.249 -27.488 1.00 17.70 81 PRO A N 1
ATOM 531 C CA . PRO A 1 63 ? -16.328 19.227 -28.417 1.00 20.21 81 PRO A CA 1
ATOM 532 C C . PRO A 1 63 ? -17.557 19.939 -27.827 1.00 19.81 81 PRO A C 1
ATOM 533 O O . PRO A 1 63 ? -18.207 19.454 -26.868 1.00 19.73 81 PRO A O 1
ATOM 537 N N . SER A 1 64 ? -17.888 21.084 -28.380 1.00 19.98 82 SER A N 1
ATOM 538 C CA . SER A 1 64 ? -19.096 21.798 -27.990 1.00 19.56 82 SER A CA 1
ATOM 539 C C . SER A 1 64 ? -19.691 22.493 -29.189 1.00 19.70 82 SER A C 1
ATOM 540 O O . SER A 1 64 ? -19.013 22.870 -30.158 1.00 20.02 82 SER A O 1
ATOM 543 N N . ALA A 1 65 ? -20.974 22.770 -29.092 1.00 21.02 83 ALA A N 1
ATOM 544 C CA . ALA A 1 65 ? -21.701 23.472 -30.170 1.00 22.95 83 ALA A CA 1
ATOM 545 C C . ALA A 1 65 ? -21.010 24.822 -30.492 1.00 22.80 83 ALA A C 1
ATOM 546 O O . ALA A 1 65 ? -20.844 25.686 -29.631 1.00 21.96 83 ALA A O 1
ATOM 564 N N . ASN A 1 67 ? -18.061 25.607 -30.722 1.00 21.39 85 ASN A N 1
ATOM 565 C CA . ASN A 1 67 ? -16.901 25.819 -29.823 1.00 21.22 85 ASN A CA 1
ATOM 566 C C . ASN A 1 67 ? -17.223 26.820 -28.739 1.00 21.03 85 ASN A C 1
ATOM 567 O O . ASN A 1 67 ? -16.332 27.546 -28.292 1.00 23.48 85 ASN A O 1
ATOM 572 N N . ARG A 1 68 ? -18.480 26.845 -28.284 1.00 19.77 86 ARG A N 1
ATOM 573 C CA . ARG A 1 68 ? -18.860 27.795 -27.252 1.00 21.96 86 ARG A CA 1
ATOM 574 C C . ARG A 1 68 ? -18.403 27.364 -25.869 1.00 21.88 86 ARG A C 1
ATOM 575 O O . ARG A 1 68 ? -18.421 28.156 -24.921 1.00 21.48 86 ARG A O 1
ATOM 583 N N . GLN A 1 69 ? -18.002 26.107 -25.726 1.00 19.52 87 GLN A N 1
ATOM 584 C CA . GLN A 1 69 ? -17.434 25.627 -24.458 1.00 20.58 87 GLN A CA 1
ATOM 585 C C . GLN A 1 69 ? -18.303 25.945 -23.253 1.00 21.78 87 GLN A C 1
ATOM 586 O O . GLN A 1 69 ? -17.832 26.483 -22.245 1.00 21.94 87 GLN A O 1
ATOM 592 N N . ASP A 1 70 ? -19.569 25.580 -23.352 1.00 20.25 88 ASP A N 1
ATOM 593 C CA . ASP A 1 70 ? -20.621 25.913 -22.365 1.00 20.56 88 ASP A CA 1
ATOM 594 C C . ASP A 1 70 ? -20.582 25.081 -21.080 1.00 21.14 88 ASP A C 1
ATOM 595 O O . ASP A 1 70 ? -21.148 25.508 -20.096 1.00 21.13 88 ASP A O 1
ATOM 600 N N . ILE A 1 71 ? -19.926 23.910 -21.051 1.00 19.03 89 ILE A N 1
ATOM 601 C CA . ILE A 1 71 ? -19.994 23.041 -19.867 1.00 18.32 89 ILE A CA 1
ATOM 602 C C . ILE A 1 71 ? -18.895 23.410 -18.849 1.00 20.92 89 ILE A C 1
ATOM 603 O O . ILE A 1 71 ? -17.705 23.276 -19.108 1.00 24.05 89 ILE A O 1
ATOM 608 N N . ASP A 1 72 ? -19.340 23.830 -17.681 1.00 19.80 90 ASP A N 1
ATOM 609 C CA . ASP A 1 72 ? -18.500 24.047 -16.523 1.00 21.27 90 ASP A CA 1
ATOM 610 C C . ASP A 1 72 ? -18.594 22.843 -15.622 1.00 17.23 90 ASP A C 1
ATOM 611 O O . ASP A 1 72 ? -19.684 22.212 -15.515 1.00 21.01 90 ASP A O 1
ATOM 616 N N . ILE A 1 73 ? -17.467 22.502 -14.997 1.00 20.14 91 ILE A N 1
ATOM 617 C CA . ILE A 1 73 ? -17.391 21.373 -14.101 1.00 19.42 91 ILE A CA 1
ATOM 618 C C . ILE A 1 73 ? -17.180 21.912 -12.697 1.00 18.61 91 ILE A C 1
ATOM 619 O O . ILE A 1 73 ? -16.143 22.520 -12.396 1.00 18.70 91 ILE A O 1
ATOM 624 N N . TYR A 1 74 ? -18.178 21.709 -11.852 1.00 19.54 92 TYR A N 1
ATOM 625 C CA . TYR A 1 74 ? -18.086 22.002 -10.436 1.00 19.67 92 TYR A CA 1
ATOM 626 C C . TYR A 1 74 ? -17.696 20.703 -9.737 1.00 18.48 92 TYR A C 1
ATOM 627 O O . TYR A 1 74 ? -18.164 19.605 -10.079 1.00 20.56 92 TYR A O 1
ATOM 636 N N . VAL A 1 75 ? -16.795 20.842 -8.797 1.00 18.03 93 VAL A N 1
ATOM 637 C CA . VAL A 1 75 ? -16.210 19.730 -8.066 1.00 16.92 93 VAL A CA 1
ATOM 638 C C . VAL A 1 75 ? -16.608 19.837 -6.607 1.00 17.44 93 VAL A C 1
ATOM 639 O O . VAL A 1 75 ? -16.178 20.774 -5.910 1.00 19.18 93 VAL A O 1
ATOM 643 N N . VAL A 1 76 ? -17.407 18.887 -6.172 1.00 16.77 94 VAL A N 1
ATOM 644 C CA . VAL A 1 76 ? -18.006 18.918 -4.865 1.00 17.01 94 VAL A CA 1
ATOM 645 C C . VAL A 1 76 ? -17.236 17.967 -3.971 1.00 18.61 94 VAL A C 1
ATOM 646 O O . VAL A 1 76 ? -17.329 16.746 -4.135 1.00 19.02 94 VAL A O 1
ATOM 650 N N . LEU A 1 77 ? -16.442 18.530 -3.072 1.00 17.75 95 LEU A N 1
ATOM 651 C CA . LEU A 1 77 ? -15.626 17.801 -2.127 1.00 17.92 95 LEU A CA 1
ATOM 652 C C . LEU A 1 77 ? -16.178 17.977 -0.728 1.00 18.62 95 LEU A C 1
ATOM 653 O O . LEU A 1 77 ? -16.914 18.952 -0.444 1.00 21.74 95 LEU A O 1
ATOM 658 N N . PRO A 1 78 ? -15.764 17.100 0.206 1.00 18.14 96 PRO A N 1
ATOM 659 C CA . PRO A 1 78 ? -16.228 17.304 1.594 1.00 19.61 96 PRO A CA 1
ATOM 660 C C . PRO A 1 78 ? -15.986 18.686 2.172 1.00 19.20 96 PRO A C 1
ATOM 661 O O . PRO A 1 78 ? -16.816 19.219 2.916 1.00 21.53 96 PRO A O 1
ATOM 665 N N . GLN A 1 79 ? -14.851 19.278 1.853 1.00 18.17 97 GLN A N 1
ATOM 666 C CA . GLN A 1 79 ? -14.471 20.551 2.453 1.00 18.23 97 GLN A CA 1
ATOM 667 C C . GLN A 1 79 ? -15.028 21.788 1.741 1.00 17.63 97 GLN A C 1
ATOM 668 O O . GLN A 1 79 ? -15.077 22.879 2.300 1.00 19.84 97 GLN A O 1
ATOM 674 N N . GLY A 1 80 ? -15.457 21.606 0.505 1.00 18.32 98 GLY A N 1
ATOM 675 C CA . GLY A 1 80 ? -16.005 22.712 -0.254 1.00 20.19 98 GLY A CA 1
ATOM 676 C C . GLY A 1 80 ? -16.281 22.343 -1.694 1.00 17.94 98 GLY A C 1
ATOM 677 O O . GLY A 1 80 ? -15.827 21.291 -2.176 1.00 18.04 98 GLY A O 1
ATOM 678 N N . THR A 1 81 ? -17.070 23.203 -2.328 1.00 19.82 99 THR A N 1
ATOM 679 C CA . THR A 1 81 ? -17.371 23.102 -3.760 1.00 18.92 99 THR A CA 1
ATOM 680 C C . THR A 1 81 ? -16.523 24.092 -4.544 1.00 18.89 99 THR A C 1
ATOM 681 O O . THR A 1 81 ? -16.430 25.251 -4.169 1.00 18.77 99 THR A O 1
ATOM 685 N N . TYR A 1 82 ? -15.906 23.582 -5.602 1.00 18.54 100 TYR A N 1
ATOM 686 C CA . TYR A 1 82 ? -14.943 24.305 -6.434 1.00 16.72 100 TYR A CA 1
ATOM 687 C C . TYR A 1 82 ? -15.445 24.291 -7.883 1.00 17.10 100 TYR A C 1
ATOM 688 O O . TYR A 1 82 ? -16.292 23.466 -8.259 1.00 20.10 100 TYR A O 1
ATOM 697 N N . LEU A 1 83 ? -14.885 25.205 -8.660 1.00 18.82 101 LEU A N 1
ATOM 698 C CA . LEU A 1 83 ? -15.088 25.302 -10.124 1.00 17.82 101 LEU A CA 1
ATOM 699 C C . LEU A 1 83 ? -13.768 25.014 -10.794 1.00 20.38 101 LEU A C 1
ATOM 700 O O . LEU A 1 83 ? -12.766 25.640 -10.512 1.00 18.79 101 LEU A O 1
ATOM 705 N N . TYR A 1 84 ? -13.769 24.039 -11.690 1.00 19.18 102 TYR A N 1
ATOM 706 C CA . TYR A 1 84 ? -12.590 23.708 -12.522 1.00 18.30 102 TYR A CA 1
ATOM 707 C C . TYR A 1 84 ? -12.277 24.801 -13.518 1.00 22.03 102 TYR A C 1
ATOM 708 O O . TYR A 1 84 ? -13.136 25.243 -14.273 1.00 22.86 102 TYR A O 1
ATOM 717 N N . ASP A 1 85 ? -11.041 25.248 -13.451 1.00 20.97 103 ASP A N 1
ATOM 718 C CA . ASP A 1 85 ? -10.444 26.175 -14.390 1.00 22.68 103 ASP A CA 1
ATOM 719 C C . ASP A 1 85 ? -9.427 25.425 -15.248 1.00 23.18 103 ASP A C 1
ATOM 720 O O . ASP A 1 85 ? -8.328 25.073 -14.795 1.00 23.18 103 ASP A O 1
ATOM 725 N N . ALA A 1 86 ? -9.775 25.187 -16.508 1.00 23.99 104 ALA A N 1
ATOM 726 C CA . ALA A 1 86 ? -8.916 24.399 -17.381 1.00 25.13 104 ALA A CA 1
ATOM 727 C C . ALA A 1 86 ? -7.648 25.160 -17.789 1.00 25.09 104 ALA A C 1
ATOM 728 O O . ALA A 1 86 ? -6.609 24.565 -17.974 1.00 27.12 104 ALA A O 1
ATOM 730 N N . LYS A 1 87 ? -7.752 26.477 -17.904 1.00 26.31 105 LYS A N 1
ATOM 731 C CA . LYS A 1 87 ? -6.586 27.295 -18.269 1.00 30.28 105 LYS A CA 1
ATOM 732 C C . LYS A 1 87 ? -5.474 27.205 -17.239 1.00 33.77 105 LYS A C 1
ATOM 733 O O . LYS A 1 87 ? -4.325 27.234 -17.631 1.00 39.47 105 LYS A O 1
ATOM 736 N N . GLY A 1 88 ? -5.767 27.086 -15.947 1.00 30.36 106 GLY A N 1
ATOM 737 C CA . GLY A 1 88 ? -4.684 26.868 -14.950 1.00 30.08 106 GLY A CA 1
ATOM 738 C C . GLY A 1 88 ? -4.532 25.492 -14.308 1.00 30.01 106 GLY A C 1
ATOM 739 O O . GLY A 1 88 ? -3.768 25.317 -13.364 1.00 29.11 106 GLY A O 1
ATOM 740 N N A HIS A 1 89 ? -5.209 24.471 -14.833 0.50 28.58 107 HIS A N 1
ATOM 741 N N B HIS A 1 89 ? -5.306 24.558 -14.841 0.50 30.09 107 HIS A N 1
ATOM 742 C CA A HIS A 1 89 ? -5.386 23.193 -14.112 0.50 25.90 107 HIS A CA 1
ATOM 743 C CA B HIS A 1 89 ? -5.558 23.285 -14.223 0.50 28.94 107 HIS A CA 1
ATOM 744 C C A HIS A 1 89 ? -5.525 23.392 -12.613 0.50 25.16 107 HIS A C 1
ATOM 745 C C B HIS A 1 89 ? -5.585 23.362 -12.695 0.50 27.16 107 HIS A C 1
ATOM 746 O O A HIS A 1 89 ? -4.738 22.865 -11.810 0.50 24.58 107 HIS A O 1
ATOM 747 O O B HIS A 1 89 ? -4.802 22.727 -11.973 0.50 27.10 107 HIS A O 1
ATOM 760 N N . LYS A 1 90 ? -6.563 24.143 -12.238 1.00 25.37 108 LYS A N 1
ATOM 761 C CA . LYS A 1 90 ? -6.769 24.445 -10.846 1.00 23.77 108 LYS A CA 1
ATOM 762 C C . LYS A 1 90 ? -8.273 24.522 -10.544 1.00 21.72 108 LYS A C 1
ATOM 763 O O . LYS A 1 90 ? -9.117 24.529 -11.446 1.00 20.86 108 LYS A O 1
ATOM 769 N N . LEU A 1 91 ? -8.568 24.519 -9.246 1.00 19.56 109 LEU A N 1
ATOM 770 C CA . LEU A 1 91 ? -9.925 24.561 -8.763 1.00 19.73 109 LEU A CA 1
ATOM 771 C C . LEU A 1 91 ? -10.078 25.800 -7.910 1.00 19.29 109 LEU A C 1
ATOM 772 O O . LEU A 1 91 ? -9.251 26.047 -7.023 1.00 19.52 109 LEU A O 1
ATOM 777 N N . ASN A 1 92 ? -11.128 26.585 -8.198 1.00 19.68 110 ASN A N 1
ATOM 778 C CA . ASN A 1 92 ? -11.418 27.842 -7.474 1.00 17.87 110 ASN A CA 1
ATOM 779 C C . ASN A 1 92 ? -12.610 27.686 -6.592 1.00 19.64 110 ASN A C 1
ATOM 780 O O . ASN A 1 92 ? -13.610 27.157 -7.015 1.00 18.30 110 ASN A O 1
ATOM 785 N N . LEU A 1 93 ? -12.498 28.109 -5.340 1.00 19.05 111 LEU A N 1
ATOM 786 C CA . LEU A 1 93 ? -13.492 27.808 -4.338 1.00 20.34 111 LEU A CA 1
ATOM 787 C C . LEU A 1 93 ? -14.756 28.594 -4.653 1.00 19.32 111 LEU A C 1
ATOM 788 O O . LEU A 1 93 ? -14.697 29.794 -4.909 1.00 23.30 111 LEU A O 1
ATOM 793 N N . ILE A 1 94 ? -15.887 27.913 -4.585 1.00 19.01 112 ILE A N 1
ATOM 794 C CA . ILE A 1 94 ? -17.211 28.547 -4.778 1.00 19.73 112 ILE A CA 1
ATOM 795 C C . ILE A 1 94 ? -17.971 28.666 -3.462 1.00 20.45 112 ILE A C 1
ATOM 796 O O . ILE A 1 94 ? -18.498 29.715 -3.149 1.00 22.02 112 ILE A O 1
ATOM 801 N N A SER A 1 95 ? -17.944 27.625 -2.646 0.50 19.48 113 SER A N 1
ATOM 802 N N B SER A 1 95 ? -18.021 27.550 -2.730 0.50 20.75 113 SER A N 1
ATOM 803 C CA A SER A 1 95 ? -18.682 27.633 -1.402 0.50 20.27 113 SER A CA 1
ATOM 804 C CA B SER A 1 95 ? -18.737 27.395 -1.467 0.50 21.48 113 SER A CA 1
ATOM 805 C C A SER A 1 95 ? -18.155 26.589 -0.438 0.50 18.83 113 SER A C 1
ATOM 806 C C B SER A 1 95 ? -17.896 26.602 -0.471 0.50 20.57 113 SER A C 1
ATOM 807 O O A SER A 1 95 ? -18.098 25.381 -0.759 0.50 18.92 113 SER A O 1
ATOM 808 O O B SER A 1 95 ? -17.299 25.576 -0.810 0.50 20.22 113 SER A O 1
ATOM 813 N N . GLU A 1 96 ? -17.828 27.054 0.769 1.00 21.21 114 GLU A N 1
ATOM 814 C CA . GLU A 1 96 ? -17.318 26.203 1.820 1.00 21.35 114 GLU A CA 1
ATOM 815 C C . GLU A 1 96 ? -18.305 25.180 2.267 1.00 22.23 114 GLU A C 1
ATOM 816 O O . GLU A 1 96 ? -19.507 25.370 2.152 1.00 23.66 114 GLU A O 1
ATOM 822 N N . GLY A 1 97 ? -17.788 24.061 2.757 1.00 19.56 115 GLY A N 1
ATOM 823 C CA . GLY A 1 97 ? -18.643 23.030 3.334 1.00 20.99 115 GLY A CA 1
ATOM 824 C C . GLY A 1 97 ? -19.007 21.950 2.357 1.00 21.36 115 GLY A C 1
ATOM 825 O O . GLY A 1 97 ? -18.699 22.048 1.165 1.00 20.22 115 GLY A O 1
ATOM 826 N N . ASP A 1 98 ? -19.658 20.924 2.888 1.00 18.88 116 ASP A N 1
ATOM 827 C CA . ASP A 1 98 ? -19.912 19.663 2.153 1.00 19.56 116 ASP A CA 1
ATOM 828 C C . ASP A 1 98 ? -21.302 19.746 1.514 1.00 20.41 116 ASP A C 1
ATOM 829 O O . ASP A 1 98 ? -22.315 19.777 2.213 1.00 23.26 116 ASP A O 1
ATOM 834 N N . HIS A 1 99 ? -21.336 19.781 0.200 1.00 18.98 117 HIS A N 1
ATOM 835 C CA . HIS A 1 99 ? -22.598 19.901 -0.531 1.00 18.35 117 HIS A CA 1
ATOM 836 C C . HIS A 1 99 ? -22.921 18.653 -1.337 1.00 18.28 117 HIS A C 1
ATOM 837 O O . HIS A 1 99 ? -23.661 18.717 -2.321 1.00 18.38 117 HIS A O 1
ATOM 844 N N . ARG A 1 100 ? -22.350 17.513 -0.945 1.00 20.38 118 ARG A N 1
ATOM 845 C CA . ARG A 1 100 ? -22.688 16.253 -1.611 1.00 20.49 118 ARG A CA 1
ATOM 846 C C . ARG A 1 100 ? -24.178 15.892 -1.558 1.00 18.90 118 ARG A C 1
ATOM 847 O O . ARG A 1 100 ? -24.712 15.324 -2.507 1.00 20.21 118 ARG A O 1
ATOM 855 N N A SER A 1 101 ? -24.870 16.245 -0.475 0.50 17.00 119 SER A N 1
ATOM 856 N N B SER A 1 101 ? -24.883 16.234 -0.479 0.50 19.91 119 SER A N 1
ATOM 857 C CA A SER A 1 101 ? -26.288 15.928 -0.410 0.50 16.66 119 SER A CA 1
ATOM 858 C CA B SER A 1 101 ? -26.300 15.884 -0.436 0.50 21.74 119 SER A CA 1
ATOM 859 C C A SER A 1 101 ? -27.088 16.622 -1.502 0.50 17.33 119 SER A C 1
ATOM 860 C C B SER A 1 101 ? -27.113 16.630 -1.490 0.50 19.88 119 SER A C 1
ATOM 861 O O A SER A 1 101 ? -28.074 16.064 -2.001 0.50 18.49 119 SER A O 1
ATOM 862 O O B SER A 1 101 ? -28.130 16.114 -1.956 0.50 20.34 119 SER A O 1
ATOM 867 N N . ALA A 1 102 ? -26.688 17.820 -1.887 1.00 18.38 120 ALA A N 1
ATOM 868 C CA . ALA A 1 102 ? -27.359 18.561 -2.946 1.00 18.42 120 ALA A CA 1
ATOM 869 C C . ALA A 1 102 ? -27.235 17.834 -4.277 1.00 18.91 120 ALA A C 1
ATOM 870 O O . ALA A 1 102 ? -28.168 17.831 -5.104 1.00 19.31 120 ALA A O 1
ATOM 872 N N . VAL A 1 103 ? -26.071 17.211 -4.506 1.00 17.84 121 VAL A N 1
ATOM 873 C CA . VAL A 1 103 ? -25.841 16.413 -5.710 1.00 17.78 121 VAL A CA 1
ATOM 874 C C . VAL A 1 103 ? -26.688 15.145 -5.609 1.00 18.73 121 VAL A C 1
ATOM 875 O O . VAL A 1 103 ? -27.311 14.710 -6.618 1.00 19.97 121 VAL A O 1
ATOM 879 N N . ALA A 1 104 ? -26.754 14.586 -4.389 1.00 20.07 122 ALA A N 1
ATOM 880 C CA . ALA A 1 104 ? -27.421 13.290 -4.176 1.00 20.09 122 ALA A CA 1
ATOM 881 C C . ALA A 1 104 ? -28.897 13.370 -4.492 1.00 23.79 122 ALA A C 1
ATOM 882 O O . ALA A 1 104 ? -29.503 12.425 -5.020 1.00 22.18 122 ALA A O 1
ATOM 884 N N . GLY A 1 105 ? -29.509 14.466 -4.075 1.00 22.92 123 GLY A N 1
ATOM 885 C CA . GLY A 1 105 ? -30.946 14.542 -4.177 1.00 23.01 123 GLY A CA 1
ATOM 886 C C . GLY A 1 105 ? -31.580 13.407 -3.384 1.00 22.05 123 GLY A C 1
ATOM 887 O O . GLY A 1 105 ? -31.231 13.141 -2.252 1.00 24.45 123 GLY A O 1
ATOM 888 N N . GLY A 1 106 ? -32.477 12.672 -4.033 1.00 24.21 124 GLY A N 1
ATOM 889 C CA . GLY A 1 106 ? -33.118 11.527 -3.372 1.00 27.25 124 GLY A CA 1
ATOM 890 C C . GLY A 1 106 ? -32.317 10.239 -3.223 1.00 28.99 124 GLY A C 1
ATOM 891 O O . GLY A 1 106 ? -32.798 9.295 -2.600 1.00 27.29 124 GLY A O 1
ATOM 892 N N . GLN A 1 107 ? -31.102 10.184 -3.779 1.00 24.25 125 GLN A N 1
ATOM 893 C CA . GLN A 1 107 ? -30.273 8.969 -3.780 1.00 24.81 125 GLN A CA 1
ATOM 894 C C . GLN A 1 107 ? -29.105 9.104 -2.832 1.00 23.89 125 GLN A C 1
ATOM 895 O O . GLN A 1 107 ? -28.045 9.629 -3.175 1.00 23.75 125 GLN A O 1
ATOM 901 N N . ALA A 1 108 ? -29.300 8.586 -1.627 1.00 26.59 126 ALA A N 1
ATOM 902 C CA . ALA A 1 108 ? -28.281 8.660 -0.576 1.00 27.58 126 ALA A CA 1
ATOM 903 C C . ALA A 1 108 ? -26.916 8.021 -0.875 1.00 24.27 126 ALA A C 1
ATOM 904 O O . ALA A 1 108 ? -25.929 8.397 -0.258 1.00 24.98 126 ALA A O 1
ATOM 906 N N . PHE A 1 109 ? -26.860 7.063 -1.806 1.00 23.71 127 PHE A N 1
ATOM 907 C CA . PHE A 1 109 ? -25.601 6.422 -2.125 1.00 21.97 127 PHE A CA 1
ATOM 908 C C . PHE A 1 109 ? -24.552 7.447 -2.566 1.00 22.09 127 PHE A C 1
ATOM 909 O O . PHE A 1 109 ? -23.360 7.233 -2.396 1.00 21.05 127 PHE A O 1
ATOM 917 N N . VAL A 1 110 ? -24.989 8.563 -3.149 1.00 21.39 128 VAL A N 1
ATOM 918 C CA . VAL A 1 110 ? -24.095 9.538 -3.711 1.00 21.42 128 VAL A CA 1
ATOM 919 C C . VAL A 1 110 ? -23.184 10.170 -2.665 1.00 23.11 128 VAL A C 1
ATOM 920 O O . VAL A 1 110 ? -22.013 10.489 -2.943 1.00 22.68 128 VAL A O 1
ATOM 924 N N . ASN A 1 111 ? -23.672 10.313 -1.435 1.00 21.25 129 ASN A N 1
ATOM 925 C CA . ASN A 1 111 ? -22.851 10.864 -0.382 1.00 23.22 129 ASN A CA 1
ATOM 926 C C . ASN A 1 111 ? -21.682 9.999 -0.008 1.00 22.89 129 ASN A C 1
ATOM 927 O O . ASN A 1 111 ? -20.782 10.478 0.669 1.00 26.42 129 ASN A O 1
ATOM 932 N N . ASN A 1 112 ? -21.678 8.746 -0.428 1.00 22.04 130 ASN A N 1
ATOM 933 C CA . ASN A 1 112 ? -20.559 7.831 -0.186 1.00 23.20 130 ASN A CA 1
ATOM 934 C C . ASN A 1 112 ? -19.346 8.067 -1.091 1.00 22.20 130 ASN A C 1
ATOM 935 O O . ASN A 1 112 ? -18.237 7.626 -0.770 1.00 20.72 130 ASN A O 1
ATOM 940 N N . ALA A 1 113 ? -19.520 8.764 -2.210 1.00 20.77 131 ALA A N 1
ATOM 941 C CA . ALA A 1 113 ? -18.399 9.032 -3.100 1.00 18.56 131 ALA A CA 1
ATOM 942 C C . ALA A 1 113 ? -17.619 10.196 -2.514 1.00 19.42 131 ALA A C 1
ATOM 943 O O . ALA A 1 113 ? -18.211 11.161 -2.054 1.00 20.21 131 ALA A O 1
ATOM 945 N N . PRO A 1 114 ? -16.290 10.112 -2.564 1.00 19.30 132 PRO A N 1
ATOM 946 C CA . PRO A 1 114 ? -15.493 11.185 -2.004 1.00 19.44 132 PRO A CA 1
ATOM 947 C C . PRO A 1 114 ? -15.546 12.501 -2.796 1.00 20.49 132 PRO A C 1
ATOM 948 O O . PRO A 1 114 ? -15.178 13.550 -2.260 1.00 19.88 132 PRO A O 1
ATOM 952 N N . VAL A 1 115 ? -15.996 12.448 -4.040 1.00 18.96 133 VAL A N 1
ATOM 953 C CA . VAL A 1 115 ? -16.118 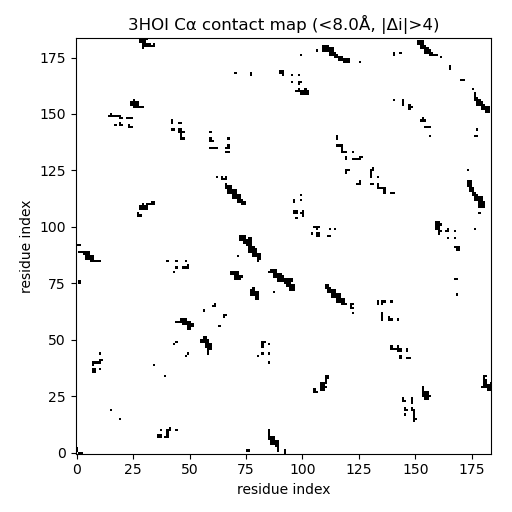13.629 -4.864 1.00 19.86 133 VAL A CA 1
ATOM 954 C C . VAL A 1 115 ? -17.251 13.423 -5.836 1.00 19.81 133 VAL A C 1
ATOM 955 O O . VAL A 1 115 ? -17.542 12.265 -6.196 1.00 18.32 133 VAL A O 1
ATOM 959 N N . SER A 1 116 ? -17.973 14.501 -6.157 1.00 19.82 134 SER A N 1
ATOM 960 C CA . SER A 1 116 ? -18.906 14.491 -7.272 1.00 18.97 134 SER A CA 1
ATOM 961 C C . SER A 1 116 ? -18.570 15.625 -8.227 1.00 20.08 134 SER A C 1
ATOM 962 O O . SER A 1 116 ? -18.225 16.718 -7.797 1.00 20.70 134 SER A O 1
ATOM 965 N N . LEU A 1 117 ? -18.647 15.324 -9.519 1.00 20.44 135 LEU A N 1
ATOM 966 C CA . LEU A 1 117 ? -18.516 16.338 -10.555 1.00 19.88 135 LEU A CA 1
ATOM 967 C C . LEU A 1 117 ? -19.909 16.716 -11.047 1.00 21.54 135 LEU A C 1
ATOM 968 O O . LEU A 1 117 ? -20.713 15.848 -11.363 1.00 23.75 135 LEU A O 1
ATOM 973 N N . VAL A 1 118 ? -20.201 18.009 -11.117 1.00 18.08 136 VAL A N 1
ATOM 974 C CA . VAL A 1 118 ? -21.493 18.485 -11.575 1.00 18.75 136 VAL A CA 1
ATOM 975 C C . VAL A 1 118 ? -21.274 19.231 -12.871 1.00 18.95 136 VAL A C 1
ATOM 976 O O . VAL A 1 118 ? -20.468 20.142 -12.939 1.00 17.34 136 VAL A O 1
ATOM 980 N N . LEU A 1 119 ? -21.977 18.813 -13.923 1.00 18.77 137 LEU A N 1
ATOM 981 C CA . LEU A 1 119 ? -21.834 19.358 -15.291 1.00 19.24 137 LEU A CA 1
ATOM 982 C C . LEU A 1 119 ? -22.980 20.353 -15.488 1.00 19.94 137 LEU A C 1
ATOM 983 O O . LEU A 1 119 ? -24.132 20.008 -15.518 1.00 20.63 137 LEU A O 1
ATOM 988 N N . VAL A 1 120 ? -22.607 21.606 -15.595 1.00 18.77 138 VAL A N 1
ATOM 989 C CA . VAL A 1 120 ? -23.554 22.719 -15.625 1.00 17.99 138 VAL A CA 1
ATOM 990 C C . VAL A 1 120 ? -23.331 23.452 -16.951 1.00 19.49 138 VAL A C 1
ATOM 991 O O . VAL A 1 120 ? -22.237 23.965 -17.212 1.00 20.03 138 VAL A O 1
ATOM 995 N N . SER A 1 121 ? -24.386 23.577 -17.762 1.00 19.67 139 SER A N 1
ATOM 996 C CA . SER A 1 121 ? -24.245 24.238 -19.041 1.00 20.31 139 SER A CA 1
ATOM 997 C C . SER A 1 121 ? -24.569 25.730 -18.832 1.00 19.88 139 SER A C 1
ATOM 998 O O . SER A 1 121 ? -25.609 26.074 -18.273 1.00 21.13 139 SER A O 1
ATOM 1001 N N A ASP A 1 122 ? -23.684 26.611 -19.255 0.50 19.33 140 ASP A N 1
ATOM 1002 N N B ASP A 1 122 ? -23.629 26.586 -19.237 0.50 22.80 140 ASP A N 1
ATOM 1003 C CA A ASP A 1 122 ? -23.973 28.033 -19.172 0.50 16.80 140 ASP A CA 1
ATOM 1004 C CA B ASP A 1 122 ? -23.796 28.052 -19.330 0.50 22.54 140 ASP A CA 1
ATOM 1005 C C A ASP A 1 122 ? -24.678 28.403 -20.455 0.50 16.93 140 ASP A C 1
ATOM 1006 C C B ASP A 1 122 ? -24.677 28.312 -20.540 0.50 21.48 140 ASP A C 1
ATOM 1007 O O A ASP A 1 122 ? -24.030 28.742 -21.460 0.50 18.19 140 ASP A O 1
ATOM 1008 O O B ASP A 1 122 ? -24.125 28.479 -21.634 0.50 21.90 140 ASP A O 1
ATOM 1017 N N . LEU A 1 123 ? -26.010 28.328 -20.408 1.00 21.08 141 LEU A N 1
ATOM 1018 C CA . LEU A 1 123 ? -26.837 28.415 -21.589 1.00 19.34 141 LEU A CA 1
ATOM 1019 C C . LEU A 1 123 ? -26.721 29.729 -22.314 1.00 21.46 141 LEU A C 1
ATOM 1020 O O . LEU A 1 123 ? -26.946 29.806 -23.513 1.00 23.25 141 LEU A O 1
ATOM 1025 N N A SER A 1 124 ? -26.337 30.772 -21.620 0.50 20.53 142 SER A N 1
ATOM 1026 N N B SER A 1 124 ? -26.279 30.751 -21.591 0.50 21.57 142 SER A N 1
ATOM 1027 C CA A SER A 1 124 ? -26.163 32.034 -22.312 0.50 21.62 142 SER A CA 1
ATOM 1028 C CA B SER A 1 124 ? -26.036 32.086 -22.167 0.50 23.22 142 SER A CA 1
ATOM 1029 C C A SER A 1 124 ? -25.029 31.969 -23.319 0.50 20.83 142 SER A C 1
ATOM 1030 C C B SER A 1 124 ? -24.899 32.123 -23.169 0.50 21.97 142 SER A C 1
ATOM 1031 O O A SER A 1 124 ? -25.125 32.628 -24.359 0.50 25.52 142 SER A O 1
ATOM 1032 O O B SER A 1 124 ? -24.807 33.065 -23.986 0.50 22.94 142 SER A O 1
ATOM 1037 N N . LYS A 1 125 ? -23.998 31.150 -23.063 1.00 22.93 143 LYS A N 1
ATOM 1038 C CA . LYS A 1 125 ? -22.922 31.009 -24.034 1.00 24.53 143 LYS A CA 1
ATOM 1039 C C . LYS A 1 125 ? -23.443 30.441 -25.356 1.00 25.87 143 LYS A C 1
ATOM 1040 O O . LYS A 1 125 ? -22.735 30.557 -26.345 1.00 24.75 143 LYS A O 1
ATOM 1046 N N . LEU A 1 126 ? -24.645 29.826 -25.350 1.00 21.45 144 LEU A N 1
ATOM 1047 C CA . LEU A 1 126 ? -25.229 29.142 -26.519 1.00 20.93 144 LEU A CA 1
ATOM 1048 C C . LEU A 1 126 ? -26.329 29.913 -27.223 1.00 24.18 144 LEU A C 1
ATOM 1049 O O . LEU A 1 126 ? -26.598 29.682 -28.387 1.00 28.09 144 LEU A O 1
ATOM 1054 N N . GLY A 1 127 ? -26.941 30.853 -26.540 1.00 25.10 145 GLY A N 1
ATOM 1055 C CA . GLY A 1 127 ? -28.095 31.569 -27.083 1.00 24.34 145 GLY A CA 1
ATOM 1056 C C . GLY A 1 127 ? -29.046 31.923 -25.979 1.00 23.39 145 GLY A C 1
ATOM 1057 O O . GLY A 1 127 ? -28.621 32.206 -24.863 1.00 28.66 145 GLY A O 1
ATOM 1058 N N . ASP A 1 128 ? -30.327 31.936 -26.306 1.00 25.86 146 ASP A N 1
ATOM 1059 C CA . ASP A 1 128 ? -31.386 32.233 -25.369 1.00 27.19 146 ASP A CA 1
ATOM 1060 C C . ASP A 1 128 ? -31.557 31.049 -24.443 1.00 25.62 146 ASP A C 1
ATOM 1061 O O . ASP A 1 128 ? -31.999 29.986 -24.876 1.00 27.65 146 ASP A O 1
ATOM 1066 N N . ALA A 1 129 ? -31.224 31.240 -23.178 1.00 26.75 147 ALA A N 1
ATOM 1067 C CA . ALA A 1 129 ? -31.354 30.212 -22.125 1.00 26.86 147 ALA A CA 1
ATOM 1068 C C . ALA A 1 129 ? -32.767 29.623 -21.990 1.00 27.86 147 ALA A C 1
ATOM 1069 O O . ALA A 1 129 ? -32.941 28.494 -21.565 1.00 26.27 147 ALA A O 1
ATOM 1071 N N . LYS A 1 130 ? -33.789 30.376 -22.387 1.00 26.19 148 LYS A N 1
ATOM 1072 C CA . LYS A 1 130 ? -35.151 29.876 -22.277 1.00 27.42 148 LYS A CA 1
ATOM 1073 C C . LYS A 1 130 ? -35.582 29.056 -23.475 1.00 28.62 148 LYS A C 1
ATOM 1074 O O . LYS A 1 130 ? -36.678 28.507 -23.462 1.00 28.57 148 LYS A O 1
ATOM 1078 N N . SER A 1 131 ? -34.747 28.987 -24.510 1.00 26.48 149 SER A N 1
ATOM 1079 C CA . SER A 1 131 ? -35.085 28.277 -25.749 1.00 25.12 149 SER A CA 1
ATOM 1080 C C . SER A 1 131 ? -34.900 26.782 -25.546 1.00 25.24 149 SER A C 1
ATOM 1081 O O . SER A 1 131 ? -33.855 26.353 -25.016 1.00 22.98 149 SER A O 1
ATOM 1084 N N . ASN A 1 132 ? -35.867 25.984 -25.970 1.00 26.32 150 ASN A N 1
ATOM 1085 C CA . ASN A 1 132 ? -35.707 24.531 -25.869 1.00 28.43 150 ASN A CA 1
ATOM 1086 C C . ASN A 1 132 ? -34.559 24.025 -26.741 1.00 25.52 150 ASN A C 1
ATOM 1087 O O . ASN A 1 132 ? -33.795 23.146 -26.326 1.00 24.03 150 ASN A O 1
ATOM 1092 N N . HIS A 1 133 ? -34.423 24.600 -27.928 1.00 24.35 151 HIS A N 1
ATOM 1093 C CA . HIS A 1 133 ? -33.343 24.202 -28.803 1.00 27.61 151 HIS A CA 1
ATOM 1094 C C . HIS A 1 133 ? -31.979 24.477 -28.182 1.00 25.26 151 HIS A C 1
ATOM 1095 O O . HIS A 1 133 ? -31.080 23.633 -28.278 1.00 25.46 151 HIS A O 1
ATOM 1102 N N . VAL A 1 134 ? -31.813 25.614 -27.502 1.00 21.42 152 VAL A N 1
ATOM 1103 C CA . VAL A 1 134 ? -30.565 25.924 -26.810 1.00 20.41 152 VAL A CA 1
ATOM 1104 C C . VAL A 1 134 ? -30.317 24.887 -25.689 1.00 21.64 152 VAL A C 1
ATOM 1105 O O . VAL A 1 134 ? -29.181 24.426 -25.481 1.00 20.45 152 VAL A O 1
ATOM 1109 N N . GLN A 1 135 ? -31.362 24.538 -24.947 1.00 20.63 153 GLN A N 1
ATOM 1110 C CA . GLN A 1 135 ? -31.232 23.555 -23.878 1.00 19.29 153 GLN A CA 1
ATOM 1111 C C . GLN A 1 135 ? -30.808 22.191 -24.382 1.00 20.35 153 GLN A C 1
ATOM 1112 O O . GLN A 1 135 ? -30.001 21.556 -23.730 1.00 20.67 153 GLN A O 1
ATOM 1118 N N A LEU A 1 136 ? -31.339 21.785 -25.530 0.50 20.22 154 LEU A N 1
ATOM 1119 N N B LEU A 1 136 ? -31.278 21.777 -25.560 0.50 20.31 154 LEU A N 1
ATOM 1120 C CA A LEU A 1 136 ? -31.011 20.516 -26.144 0.50 19.04 154 LEU A CA 1
ATOM 1121 C CA B LEU A 1 136 ? -30.837 20.515 -26.161 0.50 20.43 154 LEU A CA 1
ATOM 1122 C C A LEU A 1 136 ? -29.536 20.514 -26.551 0.50 21.70 154 LEU A C 1
ATOM 1123 C C B LEU A 1 136 ? -29.334 20.553 -26.455 0.50 21.00 154 LEU A C 1
ATOM 1124 O O A LEU A 1 136 ? -28.882 19.475 -26.515 0.50 17.86 154 LEU A O 1
ATOM 1125 O O B LEU A 1 136 ? -28.635 19.600 -26.139 0.50 18.72 154 LEU A O 1
ATOM 1150 N N . GLY A 1 138 ? -27.091 22.221 -24.965 1.00 19.71 156 GLY A N 1
ATOM 1151 C CA . GLY A 1 138 ? -26.397 22.102 -23.712 1.00 19.53 156 GLY A CA 1
ATOM 1152 C C . GLY A 1 138 ? -26.406 20.693 -23.165 1.00 20.00 156 GLY A C 1
ATOM 1153 O O . GLY A 1 138 ? -25.450 20.231 -22.553 1.00 20.53 156 GLY A O 1
ATOM 1154 N N . ALA A 1 139 ? -27.544 20.051 -23.338 1.00 19.79 157 ALA A N 1
ATOM 1155 C CA . ALA A 1 139 ? -27.704 18.648 -22.920 1.00 19.90 157 ALA A CA 1
ATOM 1156 C C . ALA A 1 139 ? -26.757 17.735 -23.698 1.00 20.16 157 ALA A C 1
ATOM 1157 O O . ALA A 1 139 ? -26.117 16.853 -23.119 1.00 19.53 157 ALA A O 1
ATOM 1167 N N . ASP A 1 141 ? -23.967 18.657 -25.130 1.00 19.50 159 ASP A N 1
ATOM 1168 C CA . ASP A 1 141 ? -22.640 19.007 -24.680 1.00 18.45 159 ASP A CA 1
ATOM 1169 C C . ASP A 1 141 ? -22.318 18.387 -23.329 1.00 19.19 159 ASP A C 1
ATOM 1170 O O . ASP A 1 141 ? -21.204 17.937 -23.083 1.00 19.66 159 ASP A O 1
ATOM 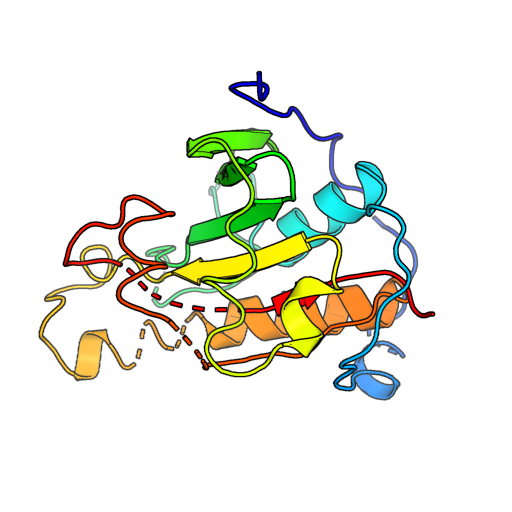1175 N N . ALA A 1 142 ? -23.303 18.285 -22.447 1.00 18.80 160 ALA A N 1
ATOM 1176 C CA . ALA A 1 142 ? -23.096 17.643 -21.146 1.00 19.52 160 ALA A CA 1
ATOM 1177 C C . ALA A 1 142 ? -22.846 16.141 -21.268 1.00 18.39 160 ALA A C 1
ATOM 1178 O O . ALA A 1 142 ? -21.977 15.557 -20.618 1.00 19.07 160 ALA A O 1
ATOM 1180 N N . GLY A 1 143 ? -23.561 15.499 -22.184 1.00 18.19 161 GLY A N 1
ATOM 1181 C CA . GLY A 1 143 ? -23.364 14.080 -22.407 1.00 18.62 161 GLY A CA 1
ATOM 1182 C C . GLY A 1 143 ? -21.998 13.759 -22.942 1.00 17.89 161 GLY A C 1
ATOM 1183 O O . GLY A 1 143 ? -21.396 12.741 -22.604 1.00 19.11 161 GLY A O 1
ATOM 1184 N N . ILE A 1 144 ? -21.491 14.645 -23.798 1.00 20.12 162 ILE A N 1
ATOM 1185 C CA . ILE A 1 144 ? -20.125 14.524 -24.324 1.00 18.12 162 ILE A CA 1
ATOM 1186 C C . ILE A 1 144 ? -19.109 14.492 -23.179 1.00 18.24 162 ILE A C 1
ATOM 1187 O O . ILE A 1 144 ? -18.261 13.567 -23.100 1.00 18.86 162 ILE A O 1
ATOM 1192 N N . VAL A 1 145 ? -19.204 15.487 -22.294 1.00 18.67 163 VAL A N 1
ATOM 1193 C CA . VAL A 1 145 ? -18.315 15.568 -21.142 1.00 16.69 163 VAL A CA 1
ATOM 1194 C C . VAL A 1 145 ? -18.488 14.336 -20.220 1.00 17.58 163 VAL A C 1
ATOM 1195 O O . VAL A 1 145 ? -17.512 13.769 -19.729 1.00 19.43 163 VAL A O 1
ATOM 1199 N N . SER A 1 146 ? -19.747 13.944 -20.005 1.00 19.03 164 SER A N 1
ATOM 1200 C CA . SER A 1 146 ? -20.039 12.780 -19.177 1.00 18.30 164 SER A CA 1
ATOM 1201 C C . SER A 1 146 ? -19.304 11.549 -19.657 1.00 18.52 164 SER A C 1
ATOM 1202 O O . SER A 1 146 ? -18.747 10.793 -18.872 1.00 19.75 164 SER A O 1
ATOM 1205 N N . GLN A 1 147 ? -19.353 11.302 -20.959 1.00 17.78 165 GLN A N 1
ATOM 1206 C CA . GLN A 1 147 ? -18.700 10.081 -21.441 1.00 19.34 165 GLN A CA 1
ATOM 1207 C C . GLN A 1 147 ? -17.179 10.172 -21.380 1.00 18.00 165 GLN A C 1
ATOM 1208 O O . GLN A 1 147 ? -16.537 9.149 -21.178 1.00 18.43 165 GLN A O 1
ATOM 1214 N N . ASN A 1 148 ? -16.559 11.347 -21.500 1.00 18.55 166 ASN A N 1
ATOM 1215 C CA . ASN A 1 148 ? -15.134 11.524 -21.182 1.00 19.67 166 ASN A CA 1
ATOM 1216 C C . ASN A 1 148 ? -14.862 11.031 -19.766 1.00 19.14 166 ASN A C 1
ATOM 1217 O O . ASN A 1 148 ? -13.930 10.298 -19.538 1.00 19.84 166 ASN A O 1
ATOM 1222 N N . ILE A 1 149 ? -15.681 11.466 -18.838 1.00 18.36 167 ILE A N 1
ATOM 1223 C CA . ILE A 1 149 ? -15.545 11.027 -17.443 1.00 18.51 167 ILE A CA 1
ATOM 1224 C C . ILE A 1 149 ? -15.721 9.535 -17.301 1.00 18.70 167 ILE A C 1
ATOM 1225 O O . ILE A 1 149 ? -14.886 8.879 -16.658 1.00 17.82 167 ILE A O 1
ATOM 1230 N N . SER A 1 150 ? -16.792 8.972 -17.836 1.00 18.45 168 SER A N 1
ATOM 1231 C CA . SER A 1 150 ? -17.027 7.537 -17.712 1.00 17.74 168 SER A CA 1
ATOM 1232 C C . SER A 1 150 ? -15.897 6.699 -18.294 1.00 19.52 168 SER A C 1
ATOM 1233 O O . SER A 1 150 ? -15.493 5.704 -17.711 1.00 19.55 168 SER A O 1
ATOM 1236 N N . LEU A 1 151 ? -15.359 7.130 -19.428 1.00 19.63 169 LEU A N 1
ATOM 1237 C CA . LEU A 1 151 ? -14.258 6.389 -20.051 1.00 17.23 169 LEU A CA 1
ATOM 1238 C C . LEU A 1 151 ? -12.949 6.502 -19.315 1.00 18.36 169 LEU A C 1
ATOM 1239 O O . LEU A 1 151 ? -12.209 5.550 -19.130 1.00 18.95 169 LEU A O 1
ATOM 1244 N N . PHE A 1 152 ? -12.681 7.706 -18.833 1.00 17.43 170 PHE A N 1
ATOM 1245 C CA . PHE A 1 152 ? -11.506 7.891 -17.998 1.00 18.16 170 PHE A CA 1
ATOM 1246 C C . PHE A 1 152 ? -11.557 7.027 -16.757 1.00 16.64 170 PHE A C 1
ATOM 1247 O O . PHE A 1 152 ? -10.595 6.329 -16.401 1.00 19.80 170 PHE A O 1
ATOM 1255 N N . CYS A 1 153 ? -12.715 7.023 -16.104 1.00 18.90 171 CYS A N 1
ATOM 1256 C CA . CYS A 1 153 ? -12.888 6.195 -14.922 1.00 18.62 171 CYS A CA 1
ATOM 1257 C C . CYS A 1 153 ? -12.704 4.706 -15.200 1.00 18.73 171 CYS A C 1
ATOM 1258 O O . CYS A 1 153 ? -12.019 4.010 -14.461 1.00 20.36 171 CYS A O 1
ATOM 1261 N N . SER A 1 154 ? -13.192 4.241 -16.335 1.00 18.38 172 SER A N 1
ATOM 1262 C CA . SER A 1 154 ? -13.020 2.867 -16.696 1.00 18.03 172 SER A CA 1
ATOM 1263 C C . SER A 1 154 ? -11.536 2.560 -16.898 1.00 19.78 172 SER A C 1
ATOM 1264 O O . SER A 1 154 ? -11.052 1.527 -16.431 1.00 21.15 172 SER A O 1
ATOM 1267 N N . ALA A 1 155 ? -10.809 3.448 -17.604 1.00 18.42 173 ALA A N 1
ATOM 1268 C CA . ALA A 1 155 ? -9.364 3.248 -17.889 1.00 19.49 173 ALA A CA 1
ATOM 1269 C C . ALA A 1 155 ? -8.590 3.288 -16.617 1.00 20.00 173 ALA A C 1
ATOM 1270 O O . ALA A 1 155 ? -7.650 2.533 -16.439 1.00 22.14 173 ALA A O 1
ATOM 1272 N N . ALA A 1 156 ? -8.990 4.186 -15.714 1.00 20.78 174 ALA A N 1
ATOM 1273 C CA . ALA A 1 156 ? -8.233 4.466 -14.458 1.00 21.89 174 ALA A CA 1
ATOM 1274 C C . ALA A 1 156 ? -8.664 3.605 -13.277 1.00 21.78 174 ALA A C 1
ATOM 1275 O O . ALA A 1 156 ? -8.140 3.743 -12.181 1.00 24.01 174 ALA A O 1
ATOM 1277 N N A ARG A 1 157 ? -9.647 2.747 -13.497 0.50 21.24 175 ARG A N 1
ATOM 1278 N N B ARG A 1 157 ? -9.633 2.731 -13.490 0.50 20.16 175 ARG A N 1
ATOM 1279 C CA A ARG A 1 157 ? -10.202 1.893 -12.443 0.50 23.13 175 ARG A CA 1
ATOM 1280 C CA B ARG A 1 157 ? -10.188 1.898 -12.416 0.50 20.99 175 ARG A CA 1
ATOM 1281 C C A ARG A 1 157 ? -10.793 2.733 -11.292 0.50 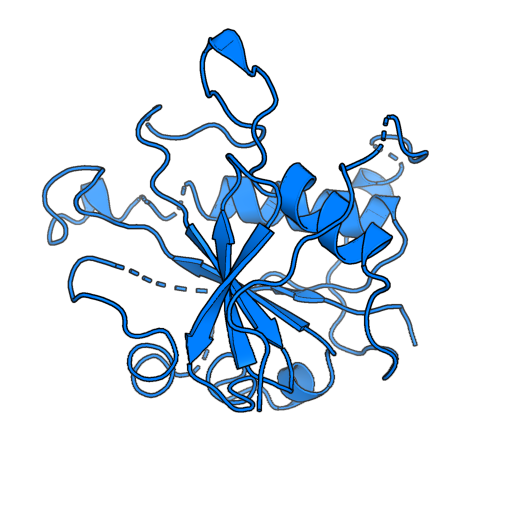20.53 175 ARG A C 1
ATOM 1282 C C B ARG A 1 157 ? -10.783 2.751 -11.282 0.50 19.51 175 ARG A C 1
ATOM 1283 O O A ARG A 1 157 ? -10.484 2.523 -10.104 0.50 21.46 175 ARG A O 1
ATOM 1284 O O B ARG A 1 157 ? -10.461 2.569 -10.091 0.50 20.50 175 ARG A O 1
ATOM 1295 N N . LEU A 1 158 ? -11.634 3.696 -11.674 1.00 18.19 176 LEU A N 1
ATOM 1296 C CA . LEU A 1 158 ? -12.452 4.477 -10.757 1.00 16.76 176 LEU A CA 1
ATOM 1297 C C . LEU A 1 158 ? -13.919 4.139 -10.983 1.00 19.77 176 LEU A C 1
ATOM 1298 O O . LEU A 1 158 ? -14.356 3.908 -12.121 1.00 19.81 176 LEU A O 1
ATOM 1303 N N . ALA A 1 159 ? -14.673 4.093 -9.900 1.00 19.99 177 ALA A N 1
ATOM 1304 C CA . ALA A 1 159 ? -16.110 3.850 -9.906 1.00 18.44 177 ALA A CA 1
ATOM 1305 C C . ALA A 1 159 ? -16.857 5.141 -10.199 1.00 20.61 177 ALA A C 1
ATOM 1306 O O . ALA A 1 159 ? -16.601 6.138 -9.580 1.00 18.54 177 ALA A O 1
ATOM 1308 N N . THR A 1 160 ? -17.840 5.125 -11.106 1.00 19.34 178 THR A N 1
ATOM 1309 C CA . THR A 1 160 ? -18.671 6.272 -11.360 1.00 19.06 178 THR A CA 1
ATOM 1310 C C . THR A 1 160 ? -20.000 5.844 -11.943 1.00 19.07 178 THR A C 1
ATOM 1311 O O . THR A 1 160 ? -20.203 4.717 -12.389 1.00 19.32 178 THR A O 1
ATOM 1315 N N . VAL A 1 161 ? -20.938 6.767 -11.906 1.00 19.02 179 VAL A N 1
ATOM 1316 C CA . VAL A 1 161 ? -22.267 6.592 -12.559 1.00 19.64 179 VAL A CA 1
ATOM 1317 C C . VAL A 1 161 ? -22.711 7.967 -13.070 1.00 20.22 179 VAL A C 1
ATOM 1318 O O . VAL A 1 161 ? -22.617 8.950 -12.354 1.00 19.64 179 VAL A O 1
ATOM 1322 N N . PRO A 1 162 ? -23.139 8.048 -14.353 1.00 20.07 180 PRO A N 1
ATOM 1323 C CA . PRO A 1 162 ? -23.721 9.297 -14.886 1.00 17.11 180 PRO A CA 1
ATOM 1324 C C . PRO A 1 162 ? -25.125 9.418 -14.325 1.00 18.25 180 PRO A C 1
ATOM 1325 O O . PRO A 1 162 ? -25.930 8.448 -14.292 1.00 21.74 180 PRO A O 1
ATOM 1329 N N . ARG A 1 163 ? -25.419 10.607 -13.827 1.00 19.85 181 ARG A N 1
ATOM 1330 C CA . ARG A 1 163 ? -26.740 10.839 -13.226 1.00 20.44 181 ARG A CA 1
ATOM 1331 C C . ARG A 1 163 ? -27.320 12.132 -13.690 1.00 23.75 181 ARG A C 1
ATOM 1332 O O . ARG A 1 163 ? -26.599 13.073 -13.936 1.00 23.10 181 ARG A O 1
ATOM 1340 N N . ALA A 1 164 ? -28.628 12.171 -13.791 1.00 24.35 182 ALA A N 1
ATOM 1341 C CA . ALA A 1 164 ? -29.388 13.419 -14.079 1.00 27.04 182 ALA A CA 1
ATOM 1342 C C . ALA A 1 164 ? -30.102 13.916 -12.819 1.00 29.57 182 ALA A C 1
ATOM 1343 O O . ALA A 1 164 ? -30.547 15.031 -12.794 1.00 35.07 182 ALA A O 1
ATOM 1345 N N . SER A 1 165 ? -30.223 13.100 -11.781 1.00 26.45 183 SER A N 1
ATOM 1346 C CA . SER A 1 165 ? -31.007 13.432 -10.619 1.00 24.10 183 SER A CA 1
ATOM 1347 C C . SER A 1 165 ? -30.114 14.197 -9.655 1.00 28.30 183 SER A C 1
ATOM 1348 O O . SER A 1 165 ? -28.923 13.875 -9.534 1.00 25.45 183 SER A O 1
ATOM 1359 N N . ASP A 1 167 ? -30.825 17.615 -6.227 1.00 22.71 185 ASP A N 1
ATOM 1360 C CA . ASP A 1 167 ? -31.785 18.554 -5.593 1.00 20.75 185 ASP A CA 1
ATOM 1361 C C . ASP A 1 167 ? -31.451 19.934 -6.137 1.00 21.30 185 ASP A C 1
ATOM 1362 O O . ASP A 1 167 ? -30.505 20.616 -5.711 1.00 22.45 185 ASP A O 1
ATOM 1367 N N . LEU A 1 168 ? -32.206 20.362 -7.139 1.00 23.55 186 LEU A N 1
ATOM 1368 C CA . LEU A 1 168 ? -31.854 21.575 -7.853 1.00 22.82 186 LEU A CA 1
ATOM 1369 C C . LEU A 1 168 ? -31.900 22.822 -6.986 1.00 19.53 186 LEU A C 1
ATOM 1370 O O . LEU A 1 168 ? -31.077 23.710 -7.167 1.00 21.53 186 LEU A O 1
ATOM 1375 N N . VAL A 1 169 ? -32.830 22.891 -6.036 1.00 19.01 187 VAL A N 1
ATOM 1376 C CA . VAL A 1 169 ? -32.866 24.088 -5.202 1.00 18.73 187 VAL A CA 1
ATOM 1377 C C . VAL A 1 169 ? -31.607 24.167 -4.358 1.00 18.81 187 VAL A C 1
ATOM 1378 O O . VAL A 1 169 ? -30.974 25.235 -4.280 1.00 21.34 187 VAL A O 1
ATOM 1382 N N . ARG A 1 170 ? -31.261 23.066 -3.710 1.00 18.66 188 ARG A N 1
ATOM 1383 C CA . ARG A 1 170 ? -30.092 23.096 -2.833 1.00 20.58 188 ARG A CA 1
ATOM 1384 C C . ARG A 1 170 ? -28.791 23.247 -3.674 1.00 19.74 188 ARG A C 1
ATOM 1385 O O . ARG A 1 170 ? -27.848 23.905 -3.270 1.00 19.56 188 ARG A O 1
ATOM 1393 N N A LEU A 1 171 ? -28.778 22.670 -4.871 0.50 19.07 189 LEU A N 1
ATOM 1394 N N B LEU A 1 171 ? -28.781 22.626 -4.850 0.50 21.21 189 LEU A N 1
ATOM 1395 C CA A LEU A 1 171 ? -27.592 22.725 -5.718 0.50 17.86 189 LEU A CA 1
ATOM 13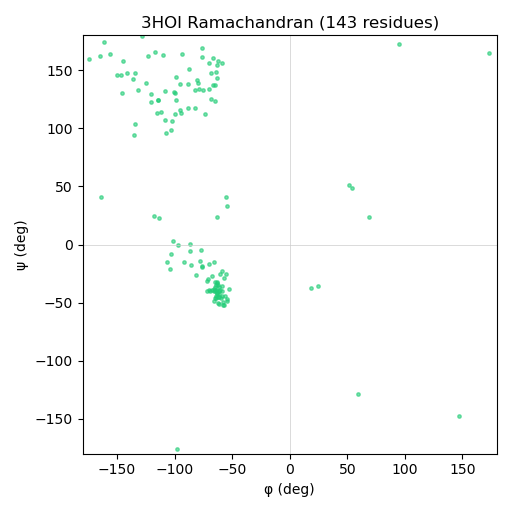96 C CA B LEU A 1 171 ? -27.574 22.571 -5.660 0.50 22.23 189 LEU A CA 1
ATOM 1397 C C A LEU A 1 171 ? -27.378 24.129 -6.291 0.50 19.01 189 LEU A C 1
ATOM 1398 C C B LEU A 1 171 ? -27.262 23.950 -6.212 0.50 21.68 189 LEU A C 1
ATOM 1399 O O A LEU A 1 171 ? -26.276 24.655 -6.289 0.50 18.90 189 LEU A O 1
ATOM 1400 O O B LEU A 1 171 ? -26.117 24.358 -6.256 0.50 23.73 189 LEU A O 1
ATOM 1409 N N A LYS A 1 172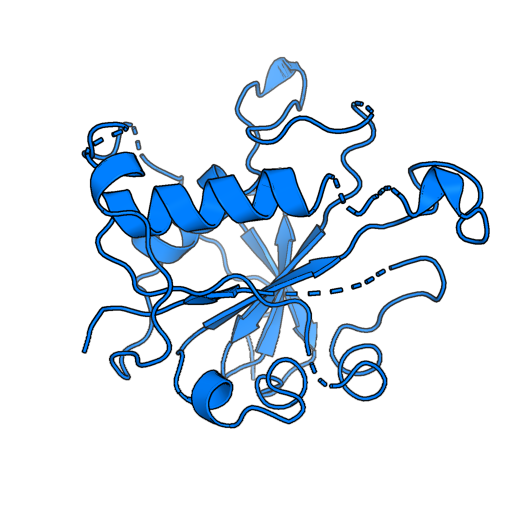 ? -28.437 24.763 -6.779 0.50 19.13 190 LYS A N 1
ATOM 1410 N N B LYS A 1 172 ? -28.294 24.682 -6.625 0.50 22.62 190 LYS A N 1
ATOM 1411 C CA A LYS A 1 172 ? -28.316 26.138 -7.221 0.50 20.42 190 LYS A CA 1
ATOM 1412 C CA B LYS A 1 172 ? -28.105 26.008 -7.196 0.50 21.96 190 LYS A CA 1
ATOM 1413 C C A LYS A 1 172 ? -27.662 26.971 -6.144 0.50 21.85 190 LYS A C 1
ATOM 1414 C C B LYS A 1 172 ? -27.713 27.054 -6.142 0.50 22.57 190 LYS A C 1
ATOM 1415 O O A LYS A 1 172 ? -26.716 27.702 -6.417 0.50 19.34 190 LYS A O 1
ATOM 1416 O O B LYS A 1 172 ? -27.017 28.034 -6.421 0.50 19.59 190 LYS A O 1
ATOM 1427 N N . ALA A 1 173 ? -28.162 26.853 -4.910 1.00 21.26 191 ALA A N 1
ATOM 1428 C CA . ALA A 1 173 ? -27.615 27.625 -3.807 1.00 21.51 191 ALA A CA 1
ATOM 1429 C C . ALA A 1 173 ? -26.158 27.292 -3.548 1.00 22.24 191 ALA A C 1
ATOM 1430 O O . ALA A 1 173 ? -25.330 28.187 -3.410 1.00 23.03 191 ALA A O 1
ATOM 1432 N N . ALA A 1 174 ? -25.851 25.999 -3.455 1.00 20.54 192 ALA A N 1
ATOM 1433 C CA . ALA A 1 174 ? -24.498 25.540 -3.134 1.00 20.18 192 ALA A CA 1
ATOM 1434 C C . ALA A 1 174 ? -23.438 25.962 -4.169 1.00 22.96 192 ALA A C 1
ATOM 1435 O O . ALA A 1 174 ? -22.284 26.277 -3.809 1.00 23.25 192 ALA A O 1
ATOM 1437 N N . LEU A 1 175 ? -23.817 25.965 -5.451 1.00 21.61 193 LEU A N 1
ATOM 1438 C CA . LEU A 1 175 ? -22.867 26.249 -6.550 1.00 20.52 193 LEU A CA 1
ATOM 1439 C C . LEU A 1 175 ? -22.956 27.726 -6.975 1.00 20.23 193 LEU A C 1
ATOM 1440 O O . LEU A 1 175 ? -22.296 28.139 -7.913 1.00 20.44 193 LEU A O 1
ATOM 1445 N N . LYS A 1 176 ? -23.848 28.493 -6.332 1.00 19.20 194 LYS A N 1
ATOM 1446 C CA . LYS A 1 176 ? -24.072 29.907 -6.592 1.00 20.54 194 LYS A CA 1
ATOM 1447 C C . LYS A 1 176 ? -24.370 30.172 -8.062 1.00 20.45 194 LYS A C 1
ATOM 1448 O O . LYS A 1 176 ? -23.818 31.072 -8.677 1.00 22.88 194 LYS A O 1
ATOM 1454 N N . LEU A 1 177 ? -25.285 29.385 -8.598 1.00 20.15 195 LEU A N 1
ATOM 1455 C CA . LEU A 1 177 ? -25.561 29.378 -10.046 1.00 19.44 195 LEU A CA 1
ATOM 1456 C C . LEU A 1 177 ? -26.460 30.535 -10.450 1.00 21.85 195 LEU A C 1
ATOM 1457 O O . LEU A 1 177 ? -27.413 30.906 -9.730 1.00 24.47 195 LEU A O 1
ATOM 1462 N N . LYS A 1 178 ? -26.174 31.114 -11.610 1.00 22.01 196 LYS A N 1
ATOM 1463 C CA . LYS A 1 178 ? -27.072 32.076 -12.207 1.00 25.52 196 LYS A CA 1
ATOM 1464 C C . LYS A 1 178 ? -28.240 31.356 -12.825 1.00 25.25 196 LYS A C 1
ATOM 1465 O O . LYS A 1 178 ? -28.176 30.177 -13.138 1.00 23.47 196 LYS A O 1
ATOM 1471 N N . ASP A 1 179 ? -29.309 32.117 -13.061 1.00 24.03 197 ASP A N 1
ATOM 1472 C CA . ASP A 1 179 ? -30.516 31.557 -13.661 1.00 24.44 197 ASP A CA 1
ATOM 1473 C C . ASP A 1 179 ? -30.282 30.978 -15.047 1.00 24.86 197 ASP A C 1
ATOM 1474 O O . ASP A 1 179 ? -31.011 30.108 -15.484 1.00 27.70 197 ASP A O 1
ATOM 1479 N N . THR A 1 180 ? -29.275 31.472 -15.740 1.00 24.81 198 THR A N 1
ATOM 1480 C CA . THR A 1 180 ? -28.935 30.952 -17.068 1.00 23.20 198 THR A CA 1
ATOM 1481 C C . THR A 1 180 ? -27.992 29.748 -17.079 1.00 22.69 198 THR A C 1
ATOM 1482 O O . THR A 1 180 ? -27.617 29.278 -18.136 1.00 21.45 198 THR A O 1
ATOM 1486 N N . GLN A 1 181 ? -27.571 29.283 -15.909 1.00 22.29 199 GLN A N 1
ATOM 1487 C CA . GLN A 1 181 ? -26.749 28.081 -15.776 1.00 20.92 199 GLN A CA 1
ATOM 1488 C C . GLN A 1 181 ? -27.661 26.949 -15.426 1.00 23.42 199 GLN A C 1
ATOM 1489 O O . GLN A 1 181 ? -28.379 27.021 -14.420 1.00 28.36 199 GLN A O 1
ATOM 1503 N N . PRO A 1 183 ? -27.845 23.012 -14.441 1.00 21.69 201 PRO A N 1
ATOM 1504 C CA . PRO A 1 183 ? -27.217 21.740 -14.142 1.00 21.19 201 PRO A CA 1
ATOM 1505 C C . PRO A 1 183 ? -27.824 20.638 -15.006 1.00 22.85 201 PRO A C 1
ATOM 1506 O O . PRO A 1 183 ? -29.036 20.554 -15.098 1.00 24.06 201 PRO A O 1
ATOM 1534 N N . ASN A 1 186 ? -24.525 14.813 -13.250 1.00 19.77 204 ASN A N 1
ATOM 1535 C CA . ASN A 1 186 ? -23.460 14.736 -12.262 1.00 20.34 204 ASN A CA 1
ATOM 1536 C C . ASN A 1 186 ? -22.872 13.345 -12.238 1.00 18.14 204 ASN A C 1
ATOM 1537 O O . ASN A 1 186 ? -23.490 12.383 -12.701 1.00 19.21 204 ASN A O 1
ATOM 1542 N N . HIS A 1 187 ? -21.644 13.239 -11.716 1.00 18.91 205 HIS A N 1
ATOM 1543 C CA . HIS A 1 187 ? -20.892 12.022 -11.605 1.00 19.60 205 HIS A CA 1
ATOM 1544 C C . HIS A 1 187 ? -20.269 11.935 -10.216 1.00 19.13 205 HIS A C 1
ATOM 1545 O O . HIS A 1 187 ? -19.247 12.581 -9.953 1.00 19.67 205 HIS A O 1
ATOM 1552 N N . PRO A 1 188 ? -20.842 11.105 -9.346 1.00 18.06 206 PRO A N 1
ATOM 1553 C CA . PRO A 1 188 ? -20.076 10.662 -8.158 1.00 19.10 206 PRO A CA 1
ATOM 1554 C C . PRO A 1 188 ? -18.899 9.834 -8.675 1.00 19.93 206 PRO A C 1
ATOM 1555 O O . PRO A 1 188 ? -19.071 9.029 -9.623 1.00 20.45 206 PRO A O 1
ATOM 1559 N N . VAL A 1 189 ? -17.694 10.030 -8.097 1.00 18.36 207 VAL A N 1
ATOM 1560 C CA . VAL A 1 189 ? -16.510 9.280 -8.481 1.00 20.14 207 VAL A CA 1
ATOM 1561 C C . VAL A 1 189 ? -15.799 8.868 -7.202 1.00 18.27 207 VAL A C 1
ATOM 1562 O O . VAL A 1 189 ? -15.726 9.610 -6.209 1.00 18.74 207 VAL A O 1
ATOM 1566 N N . GLY A 1 190 ? -15.264 7.664 -7.238 1.00 18.48 208 GLY A N 1
ATOM 1567 C CA . GLY A 1 190 ? -14.406 7.129 -6.196 1.00 20.19 208 GLY A CA 1
ATOM 1568 C C . GLY A 1 190 ? -13.601 5.962 -6.663 1.00 20.17 208 GLY A C 1
ATOM 1569 O O . GLY A 1 190 ? -13.738 5.501 -7.789 1.00 18.57 208 GLY A O 1
ATOM 1570 N N . TYR A 1 191 ? -12.704 5.473 -5.823 1.00 18.94 209 TYR A N 1
ATOM 1571 C CA . TYR A 1 191 ? -12.100 4.154 -6.075 1.00 18.72 209 TYR A CA 1
ATOM 1572 C C . TYR A 1 191 ? -13.151 3.068 -5.858 1.00 18.76 209 TYR A C 1
ATOM 1573 O O . TYR A 1 191 ? -14.139 3.248 -5.127 1.00 18.31 209 TYR A O 1
ATOM 1582 N N . PHE A 1 192 ? -12.925 1.928 -6.497 1.00 17.11 210 PHE A N 1
ATOM 1583 C CA . PHE A 1 192 ? -13.764 0.760 -6.242 1.00 18.04 210 PHE A CA 1
ATOM 1584 C C . PHE A 1 192 ? -13.601 0.325 -4.822 1.00 20.06 210 PHE A C 1
ATOM 1585 O O . PHE A 1 192 ? -12.492 0.322 -4.271 1.00 18.67 210 PHE A O 1
ATOM 1593 N N A LYS A 1 193 ? -14.687 -0.130 -4.197 0.50 20.80 211 LYS A N 1
ATOM 1594 N N B LYS A 1 193 ? -14.719 -0.021 -4.207 0.50 19.97 211 LYS A N 1
ATOM 1595 C CA A LYS A 1 193 ? -14.588 -0.627 -2.824 0.50 24.45 211 LYS A CA 1
ATOM 1596 C CA B LYS A 1 193 ? -14.697 -0.453 -2.836 0.50 22.32 211 LYS A CA 1
ATOM 1597 C C A LYS A 1 193 ? -13.894 -2.008 -2.763 0.50 26.73 211 LYS A C 1
ATOM 1598 C C B LYS A 1 193 ? -13.737 -1.634 -2.653 0.50 23.41 211 LYS A C 1
ATOM 1599 O O A LYS A 1 193 ? -13.828 -2.777 -3.766 0.50 25.02 211 LYS A O 1
ATOM 1600 O O B LYS A 1 193 ? -13.090 -1.742 -1.596 0.50 18.09 211 LYS A O 1
#

Solvent-accessible surface area: 9363 Å² total